Protein 4FRU (pdb70)

Nearest PDB structures (foldseek):
  4fru-assembly1_A  TM=1.005E+00  e=9.176E-40  Equus caballus
  4frv-assembly1_A  TM=1.002E+00  e=3.273E-38  Equus caballus
  1cyn-assembly1_A  TM=9.930E-01  e=1.500E-35  Homo sapiens
  8cu5-assembly3_C  TM=9.996E-01  e=1.649E-31  Brugia malayi
  2rmc-assembly4_G  TM=9.962E-01  e=1.047E-31  Mus musculus

Secondary structure (DSSP, 8-state):
---GGGEEEEEEEEEEEEEEETTEEEEEEEEEE-TTTSHHHHHHHHHHHHTTTS--STT-B--EEETTTEEEE--TTTSSSS---BTTBS-B------S---STTEEEE--SSTT-B-S-EEEESS--GGGTTTS-EEEEEEE-HHHHHHHHTS-B-TTS-BSS-EEEEEEEEEEEEEEEEEE--

Sequence (185 aa):
AMDEKKKGPKVTVKVYFDLRIGDEDIGRVVIGLFGKTVPKKTVDNFVALATGEKGFGYKDSKKFHRVIKDFMIQGGDFTRGDGTGGKSIYGERFPDENFKLKKHYGPGWVSMANAGKDTNGSQFFITTVKKTAWLDGKKHVVFGKVLEGMEVVRKVETTKTDGRDKPLKDVTIADCGKKIEVEKPFAIAKEE

Organism: Equus caballus (NCBI:txid9796)

B-factor: mean 10.09, std 7.06, range [2.65, 40.32]

CATH classification: 2.40.100.10

Solvent-accessible surface area: 9192 Å² total; per-residue (Å²): 134,190,72,150,103,91,127,15,13,99,0,30,19,40,0,39,0,34,3,91,29,32,144,109,102,22,34,110,0,6,0,0,0,0,15,119,25,0,58,132,1,2,79,0,0,14,6,1,3,57,30,115,110,71,56,14,0,128,90,10,46,0,15,96,2,44,127,88,41,5,0,16,0,0,2,40,68,177,17,83,32,111,19,18,73,3,46,101,37,119,147,11,89,25,46,33,78,149,13,110,0,39,3,55,0,0,0,0,0,13,42,97,37,177,65,37,1,10,0,22,0,8,2,0,1,45,128,0,50,141,24,39,42,127,28,1,2,0,0,38,9,55,98,12,45,110,5,0,90,95,0,6,87,25,162,49,60,84,133,49,93,6,110,138,62,0,25,0,15,54,13,8,93,59,126,25,180,169,61,78,37,28,45,93,120

Foldseek 3Di:
DPPPVQWAAWQFWKKKFFKDFFNRGLGIWIKGWRCVVQVVVRVQQQCQQACVVVHHAAFAFQFAAAAQWKTKTFARPPNHPPHAATPVGQWAFQRFLPAAQQFFFWKWFDADWGGRGGGMIIGTGTRDRVCRPPIHTTIGTPPCVVVRVVRNPADDDPRRGHPTTMGRNHMHMDGDPDIDTDGSD

Radius of gyration: 15.2 Å; Cα contacts (8 Å, |Δi|>4): 509; chains: 1; bounding box: 34×34×46 Å

Structure (mmCIF, N/CA/C/O backbone):
data_4FRU
#
_entry.id   4FRU
#
_cell.length_a   64.880
_cell.length_b   44.070
_cell.length_c   60.570
_cell.angle_alpha   90.00
_cell.angle_beta   95.20
_cell.angle_gamma   90.00
#
_symmetry.space_group_name_H-M   'C 1 2 1'
#
loop_
_entity.id
_entity.type
_entity.pdbx_description
1 polymer 'Peptidyl-prolyl cis-trans isomerase'
2 non-polymer 'ZINC ION'
3 non-polymer 1-ETHOXY-2-(2-METHOXYETHOXY)ETHANE
4 non-polymer DI(HYDROXYETHYL)ETHER
5 water water
#
loop_
_atom_site.group_PDB
_atom_site.id
_atom_site.type_symbol
_atom_site.label_atom_id
_atom_site.label_alt_id
_atom_site.label_comp_id
_atom_site.label_asym_id
_atom_site.label_entity_id
_atom_site.label_seq_id
_atom_site.pdbx_PDB_ins_code
_atom_site.Cartn_x
_atom_site.Cartn_y
_atom_site.Cartn_z
_atom_site.occupancy
_atom_site.B_iso_or_equiv
_atom_site.auth_seq_id
_atom_site.auth_comp_id
_atom_site.auth_asym_id
_atom_site.auth_atom_id
_atom_site.pdbx_PDB_model_num
ATOM 1 N N . ALA A 1 1 ? 12.787 7.760 44.937 0.59 11.96 -1 ALA A N 1
ATOM 2 C CA . ALA A 1 1 ? 14.259 7.640 45.125 0.59 11.30 -1 ALA A CA 1
ATOM 3 C C . ALA A 1 1 ? 15.041 8.290 43.980 0.59 10.42 -1 ALA A C 1
ATOM 4 O O . ALA A 1 1 ? 14.558 8.376 42.855 0.59 12.88 -1 ALA A O 1
ATOM 13 N N . MET A 1 2 ? 16.274 8.709 44.255 0.55 10.45 0 MET A N 1
ATOM 14 C CA . MET A 1 2 ? 17.063 9.419 43.242 0.55 9.02 0 MET A CA 1
ATOM 15 C C . MET A 1 2 ? 17.645 8.454 42.194 0.55 9.40 0 MET A C 1
ATOM 16 O O . MET A 1 2 ? 18.007 8.855 41.077 0.55 10.87 0 MET A O 1
ATOM 30 N N . ASP A 1 3 ? 17.728 7.179 42.554 0.42 8.83 1 ASP A N 1
ATOM 31 C CA . ASP A 1 3 ? 18.015 6.134 41.579 0.42 9.39 1 ASP A CA 1
ATOM 32 C C . ASP A 1 3 ? 19.337 6.333 40.834 0.42 11.34 1 ASP A C 1
ATOM 33 O O . ASP A 1 3 ? 19.434 5.994 39.654 0.42 12.83 1 ASP A O 1
ATOM 42 N N . GLU A 1 4 ? 20.349 6.872 41.507 0.52 12.84 2 GLU A N 1
ATOM 43 C CA . GLU A 1 4 ? 21.656 7.054 40.882 0.52 15.58 2 GLU A CA 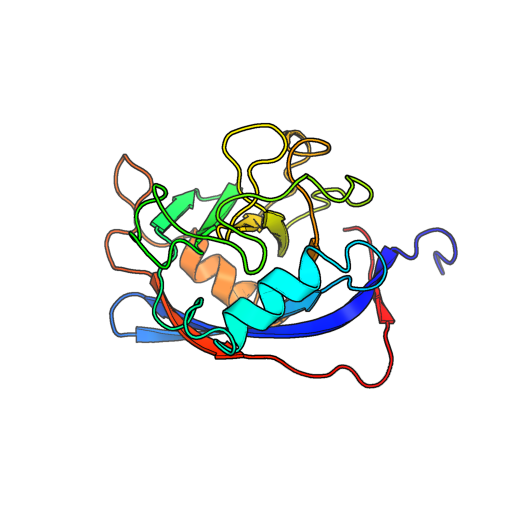1
ATOM 44 C C . GLU A 1 4 ? 22.128 5.744 40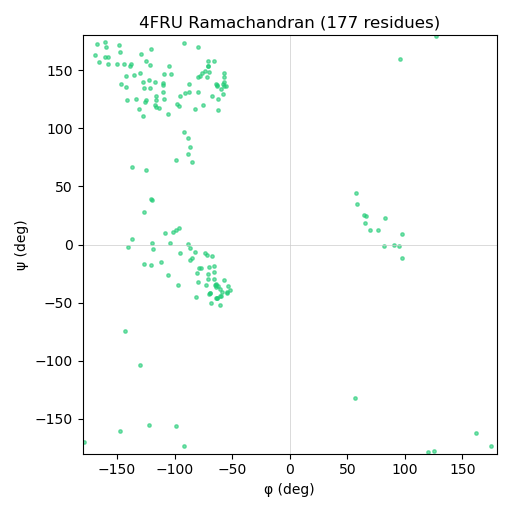.257 0.52 16.10 2 GLU A C 1
ATOM 45 O O . GLU A 1 4 ? 22.708 5.735 39.170 0.52 16.78 2 GLU A O 1
ATOM 57 N N . LYS A 1 5 ? 21.866 4.640 40.950 0.48 16.11 3 LYS A N 1
ATOM 58 C CA . LYS A 1 5 ? 22.351 3.331 40.532 0.48 17.60 3 LYS A CA 1
ATOM 59 C C . LYS A 1 5 ? 21.472 2.694 39.461 0.48 18.78 3 LYS A C 1
ATOM 60 O O . LYS A 1 5 ? 21.815 1.643 38.924 0.48 18.89 3 LYS A O 1
ATOM 64 N N . LYS A 1 6 ? 20.344 3.327 39.152 0.67 19.28 4 LYS A N 1
ATOM 65 C CA . LYS A 1 6 ? 19.403 2.779 38.181 0.67 19.58 4 LYS A CA 1
ATOM 66 C C . LYS A 1 6 ? 19.390 3.560 36.869 0.67 18.69 4 LYS A C 1
ATOM 67 O O . LYS A 1 6 ? 18.518 3.345 36.033 0.67 18.55 4 LYS A O 1
ATOM 77 N N . LYS A 1 7 ? 20.340 4.469 36.683 0.71 19.10 5 LYS A N 1
ATOM 78 C CA . LYS A 1 7 ? 20.435 5.176 35.414 0.71 19.09 5 LYS A CA 1
ATOM 79 C C . LYS A 1 7 ? 20.620 4.151 34.301 0.71 17.30 5 LYS A C 1
ATOM 80 O O . LYS A 1 7 ? 21.364 3.180 34.458 0.71 18.42 5 LYS A O 1
ATOM 99 N N . GLY A 1 8 ? 19.931 4.353 33.182 1.00 13.95 6 GLY A N 1
ATOM 100 C CA . GLY A 1 8 ? 20.097 3.487 32.034 1.00 11.78 6 GLY A CA 1
ATOM 101 C C . GLY A 1 8 ? 21.034 4.083 31.004 1.00 9.66 6 GLY A C 1
ATOM 102 O O . GLY A 1 8 ? 21.882 4.903 31.313 1.00 11.12 6 GLY A O 1
ATOM 106 N N . PRO A 1 9 ? 20.887 3.649 29.755 1.00 7.59 7 PRO A N 1
ATOM 107 C CA . PRO A 1 9 ? 21.800 4.051 28.692 1.00 6.45 7 PRO A CA 1
ATOM 108 C C . PRO A 1 9 ? 21.612 5.503 28.298 1.00 5.11 7 PRO A C 1
ATOM 109 O O . PRO A 1 9 ? 20.537 6.072 28.489 1.00 5.83 7 PRO A O 1
ATOM 120 N N . LYS A 1 10 ? 22.650 6.069 27.701 1.00 5.68 8 LYS A N 1
ATOM 121 C CA . LYS A 1 10 ? 22.622 7.439 27.239 1.00 5.00 8 LYS A CA 1
ATOM 122 C C . LYS A 1 10 ? 22.156 7.557 25.797 1.00 4.54 8 LYS A C 1
ATOM 123 O O . LYS A 1 10 ? 22.682 6.900 24.891 1.00 5.41 8 LYS A O 1
ATOM 142 N N . VAL A 1 11 ? 21.195 8.449 25.594 1.00 4.57 9 VAL A N 1
ATOM 143 C CA . VAL A 1 11 ? 20.783 8.868 24.266 1.00 4.09 9 VAL A CA 1
ATOM 144 C C . VAL A 1 11 ? 21.844 9.810 23.706 1.00 4.18 9 VAL A C 1
ATOM 145 O O . VAL A 1 11 ? 22.124 10.852 24.303 1.00 5.41 9 VAL A O 1
ATOM 158 N N . THR A 1 12 ? 22.436 9.438 22.577 1.00 3.79 10 THR A N 1
ATOM 159 C CA . THR A 1 12 ? 23.516 10.197 21.985 1.00 4.33 10 THR A CA 1
ATOM 160 C C . THR A 1 12 ? 23.132 10.863 20.674 1.00 4.07 10 THR A C 1
ATOM 161 O O . THR A 1 12 ? 23.851 11.733 20.194 1.00 5.45 10 THR A O 1
ATOM 172 N N . VAL A 1 13 ? 22.020 10.437 20.091 1.00 4.12 11 VAL A N 1
ATOM 173 C CA . VAL A 1 13 ? 21.530 10.922 18.799 1.00 4.43 11 VAL A CA 1
ATOM 174 C C . VAL A 1 13 ? 20.080 10.454 18.705 1.00 4.56 11 VAL A C 1
ATOM 175 O O . VAL A 1 13 ? 19.694 9.518 19.396 1.00 4.43 11 VAL A O 1
ATOM 188 N N . LYS A 1 14 ? 19.282 11.128 17.886 1.00 4.57 12 LYS A N 1
ATOM 189 C CA . LYS A 1 14 ? 17.887 10.747 17.666 1.00 4.75 12 LYS A CA 1
ATOM 190 C C . LYS A 1 14 ? 17.606 10.540 16.188 1.00 4.12 12 LYS A C 1
ATOM 191 O O . LYS A 1 14 ? 18.286 11.094 15.324 1.00 5.31 12 LYS A O 1
ATOM 210 N N . VAL A 1 15 ? 16.559 9.767 15.921 1.00 4.23 13 VAL A N 1
ATOM 211 C CA . VAL A 1 15 ? 16.014 9.626 14.578 1.00 4.29 13 VAL A CA 1
ATOM 212 C C . VAL A 1 15 ? 14.521 9.925 14.661 1.00 4.09 13 VAL A C 1
ATOM 213 O O . VAL A 1 15 ? 13.856 9.531 15.623 1.00 4.57 13 VAL A O 1
ATOM 226 N N . TYR A 1 16 ? 13.993 10.631 13.667 1.00 4.23 14 TYR A N 1
ATOM 227 C CA . TYR A 1 16 ? 12.553 10.822 13.558 1.00 4.26 14 TYR A CA 1
ATOM 228 C C . TYR A 1 16 ? 12.009 10.025 12.385 1.00 3.90 14 TYR A C 1
ATOM 229 O O . TYR A 1 16 ? 12.671 9.880 11.352 1.00 3.97 14 TYR A O 1
ATOM 247 N N . PHE A 1 17 ? 10.773 9.554 12.575 1.00 3.61 15 PHE A N 1
ATOM 248 C CA . PHE A 1 17 ? 9.960 8.977 11.517 1.00 3.63 15 PHE A CA 1
ATOM 249 C C . PHE A 1 17 ? 8.631 9.738 11.492 1.00 3.59 15 PHE A C 1
ATOM 250 O O . PHE A 1 17 ? 7.934 9.786 12.507 1.00 5.11 15 PHE A O 1
ATOM 267 N N . ASP A 1 18 ? 8.263 10.294 10.344 1.00 3.55 16 ASP A N 1
ATOM 268 C CA . ASP A 1 18 ? 6.916 10.819 10.134 1.00 3.79 16 ASP A CA 1
ATOM 269 C C . ASP A 1 18 ? 6.115 9.731 9.441 1.00 3.28 16 ASP A C 1
ATOM 270 O O . ASP A 1 18 ? 6.506 9.281 8.368 1.00 4.39 16 ASP A O 1
ATOM 279 N N . LEU A 1 19 ? 5.043 9.272 10.079 1.00 3.74 17 LEU A N 1
ATOM 280 C CA . LEU A 1 19 ? 4.327 8.086 9.625 1.00 3.50 17 LEU A CA 1
ATOM 281 C C . LEU A 1 19 ? 3.009 8.412 8.940 1.00 3.47 17 LEU A C 1
ATOM 282 O O . LEU A 1 19 ? 2.381 9.435 9.205 1.00 3.99 17 LEU A O 1
ATOM 298 N N . ARG A 1 20 ? 2.612 7.501 8.058 1.00 3.80 18 ARG A N 1
ATOM 299 C CA . ARG A 1 20 ? 1.314 7.535 7.395 1.00 3.27 18 ARG A CA 1
ATOM 300 C C . ARG A 1 20 ? 0.658 6.172 7.527 1.00 3.89 18 ARG A C 1
ATOM 301 O O . ARG A 1 20 ? 1.336 5.151 7.504 1.00 4.85 18 ARG A O 1
ATOM 322 N N . ILE A 1 21 ? -0.669 6.162 7.610 1.00 4.08 19 ILE A N 1
ATOM 323 C CA . ILE A 1 21 ? -1.438 4.934 7.403 1.00 4.30 19 ILE A CA 1
ATOM 324 C C . ILE A 1 21 ? -2.284 5.214 6.168 1.00 3.92 19 ILE A C 1
ATOM 325 O O . ILE A 1 21 ? -3.040 6.182 6.132 1.00 4.21 19 ILE A O 1
ATOM 341 N N . GLY A 1 22 ? -2.105 4.412 5.129 1.00 4.60 20 GLY A N 1
ATOM 342 C CA . GLY A 1 22 ? -2.669 4.775 3.845 1.00 4.63 20 GLY A CA 1
ATOM 343 C C . GLY A 1 22 ? -2.146 6.143 3.447 1.00 4.79 20 GLY A C 1
ATOM 344 O O . GLY A 1 22 ? -0.939 6.401 3.551 1.00 5.74 20 GLY A O 1
ATOM 348 N N . ASP A 1 23 ? -3.036 7.037 3.024 1.00 4.12 21 ASP A N 1
ATOM 349 C CA . ASP A 1 23 ? -2.616 8.379 2.654 1.00 4.15 21 ASP A CA 1
ATOM 350 C C . ASP A 1 23 ? -2.785 9.394 3.776 1.00 4.37 21 ASP A C 1
ATOM 351 O O . ASP A 1 23 ? -2.702 10.577 3.533 1.00 5.86 21 ASP A O 1
ATOM 360 N N . GLU A 1 24 ? -3.000 8.934 5.004 1.00 3.43 22 GLU A N 1
ATOM 361 C CA . GLU A 1 24 ? -3.199 9.819 6.135 1.00 3.35 22 GLU A CA 1
ATOM 362 C C . GLU A 1 24 ? -1.898 9.990 6.930 1.00 3.20 22 GLU A C 1
ATOM 363 O O . GLU A 1 24 ? -1.358 9.037 7.491 1.00 3.91 22 GLU A O 1
ATOM 375 N N . ASP A 1 25 ? -1.439 11.231 7.042 1.00 3.41 23 ASP A N 1
ATOM 376 C CA . ASP A 1 25 ? -0.360 11.565 7.973 1.00 3.72 23 ASP A CA 1
ATOM 377 C C . ASP A 1 25 ? -0.840 11.396 9.405 1.00 3.88 23 ASP A C 1
ATOM 378 O O . ASP A 1 25 ? -1.884 11.935 9.763 1.00 4.78 23 ASP A O 1
ATOM 387 N N . ILE A 1 26 ? -0.104 10.635 10.218 1.00 3.67 24 ILE A N 1
ATOM 388 C CA . ILE A 1 26 ? -0.562 10.341 11.573 1.00 3.86 24 ILE A CA 1
ATOM 389 C C . ILE A 1 26 ? 0.364 10.849 12.673 1.00 4.27 24 ILE A C 1
ATOM 390 O O . ILE A 1 26 ? 0.018 10.710 13.847 1.00 5.47 24 ILE A O 1
ATOM 406 N N . GLY A 1 27 ? 1.509 11.434 12.311 1.00 4.94 25 GLY A N 1
ATOM 407 C CA . GLY A 1 27 ? 2.380 12.036 13.305 1.00 4.74 25 GLY A CA 1
ATOM 408 C C . GLY A 1 27 ? 3.794 11.523 13.283 1.00 4.06 25 GLY A C 1
ATOM 409 O O . GLY A 1 27 ? 4.180 10.712 12.455 1.00 4.53 25 GLY A O 1
ATOM 413 N N . ARG A 1 28 ? 4.562 12.042 14.230 1.00 4.76 26 ARG A N 1
ATOM 414 C CA . ARG A 1 28 ? 6.000 11.812 14.319 1.00 4.84 26 ARG A CA 1
ATOM 415 C C . ARG A 1 28 ? 6.372 10.946 15.504 1.00 4.69 26 ARG A C 1
ATOM 416 O O . ARG A 1 28 ? 5.877 11.129 16.610 1.00 5.65 26 ARG A O 1
ATOM 437 N N . VAL A 1 29 ? 7.276 10.010 15.254 1.00 4.33 27 VAL A N 1
ATOM 438 C CA . VAL A 1 29 ? 7.922 9.231 16.286 1.00 4.14 27 VAL A CA 1
ATOM 439 C C . VAL A 1 29 ? 9.381 9.665 16.358 1.00 3.75 27 VAL A C 1
ATOM 440 O O . VAL A 1 29 ? 10.046 9.738 15.333 1.00 4.97 27 VAL A O 1
ATOM 453 N N . VAL A 1 30 ? 9.873 9.944 17.564 1.00 3.96 28 VAL A N 1
ATOM 454 C CA . VAL A 1 30 ? 11.280 10.281 17.774 1.00 4.32 28 VAL A CA 1
ATOM 455 C C . VAL A 1 30 ? 11.899 9.207 18.650 1.00 3.81 28 VAL A C 1
ATOM 456 O O . VAL A 1 30 ? 11.403 8.920 19.742 1.00 4.23 28 VAL A O 1
ATOM 469 N N . ILE A 1 31 ? 12.973 8.610 18.130 1.00 3.81 29 ILE A N 1
ATOM 470 C CA . ILE A 1 31 ? 13.673 7.517 18.776 1.00 3.93 29 ILE A CA 1
ATOM 471 C C . ILE A 1 31 ? 15.028 8.024 19.273 1.00 3.60 29 ILE A C 1
ATOM 472 O O . ILE A 1 31 ? 15.812 8.578 18.498 1.00 4.27 29 ILE A O 1
ATOM 488 N N . GLY A 1 32 ? 15.282 7.836 20.564 1.00 3.74 30 GLY A N 1
ATOM 489 C CA . GLY A 1 32 ? 16.601 8.090 21.124 1.00 4.26 30 GLY A CA 1
ATOM 490 C C . GLY A 1 32 ? 17.458 6.849 21.000 1.00 3.81 30 GLY A C 1
ATOM 491 O O . GLY A 1 32 ? 16.999 5.737 21.236 1.00 4.19 30 GLY A O 1
ATOM 495 N N . LEU A 1 33 ? 18.719 7.035 20.637 1.00 3.49 31 LEU A N 1
ATOM 496 C CA . LEU A 1 33 ? 19.587 5.933 20.238 1.00 3.20 31 LEU A CA 1
ATOM 497 C C . LEU A 1 33 ? 20.818 5.891 21.132 1.00 3.66 31 LEU A C 1
ATOM 498 O O . LEU A 1 33 ? 21.383 6.922 21.507 1.00 4.19 31 LEU A O 1
ATOM 514 N N . PHE A 1 34 ? 21.242 4.677 21.466 1.00 3.72 32 PHE A N 1
ATOM 515 C CA . PHE A 1 34 ? 22.273 4.463 22.486 1.00 3.95 32 PHE A CA 1
ATOM 516 C C . PHE A 1 34 ? 23.650 4.238 21.873 1.00 4.29 32 PHE A C 1
ATOM 517 O O . PHE A 1 34 ? 24.182 3.132 21.859 1.00 4.38 32 PHE A O 1
ATOM 534 N N . GLY A 1 35 ? 24.228 5.318 21.357 1.00 4.45 33 GLY A N 1
ATOM 535 C CA . GLY A 1 35 ? 25.456 5.237 20.591 1.00 4.66 33 GLY A CA 1
ATOM 536 C C . GLY A 1 35 ? 26.702 4.897 21.393 1.00 5.36 33 GLY A C 1
ATOM 537 O O . GLY A 1 35 ? 27.693 4.494 20.799 1.00 6.90 33 GLY A O 1
ATOM 541 N N . LYS A 1 36 ? 26.676 5.077 22.712 1.00 5.22 34 LYS A N 1
ATOM 542 C CA . LYS A 1 36 ? 27.794 4.612 23.529 1.00 6.28 34 LYS A CA 1
ATOM 543 C C . LYS A 1 36 ? 27.698 3.102 23.782 1.00 6.67 34 LYS A C 1
ATOM 544 O O . LYS A 1 36 ? 28.702 2.411 23.884 1.00 9.37 34 LYS A O 1
ATOM 554 N N . THR A 1 37 ? 26.492 2.582 23.873 1.00 5.07 35 THR A N 1
ATOM 555 C CA . THR A 1 37 ? 26.287 1.184 24.201 1.00 5.08 35 THR A CA 1
ATOM 556 C C . THR A 1 37 ? 26.445 0.274 22.981 1.00 5.02 35 THR A C 1
ATOM 557 O O . THR A 1 37 ? 27.063 -0.790 23.062 1.00 5.22 35 THR A O 1
ATOM 568 N N . VAL A 1 38 ? 25.848 0.688 21.863 1.00 4.14 36 VAL A N 1
ATOM 569 C CA . VAL A 1 38 ? 25.826 -0.107 20.632 1.00 4.08 36 VAL A CA 1
ATOM 570 C C . VAL A 1 38 ? 26.106 0.804 19.435 1.00 4.06 36 VAL A C 1
ATOM 571 O O . VAL A 1 38 ? 25.252 1.037 18.584 1.00 4.39 36 VAL A O 1
ATOM 584 N N . PRO A 1 39 ? 27.330 1.341 19.374 1.00 4.62 37 PRO A N 1
ATOM 585 C CA . PRO A 1 39 ? 27.655 2.291 18.306 1.00 5.31 37 PRO A CA 1
ATOM 586 C C . PRO A 1 39 ? 27.490 1.746 16.894 1.00 4.41 37 PRO A C 1
ATOM 587 O O . PRO A 1 39 ? 27.010 2.467 16.021 1.00 5.18 37 PRO A O 1
ATOM 598 N N . LYS A 1 40 ? 27.885 0.511 16.635 1.00 4.45 38 LYS A N 1
ATOM 599 C CA A LYS A 1 40 ? 27.799 -0.018 15.273 0.58 5.11 38 LYS A CA 1
ATOM 600 C CA B LYS A 1 40 ? 27.797 -0.010 15.283 0.42 4.59 38 LYS A CA 1
ATOM 601 C C . LYS A 1 40 ? 26.334 -0.147 14.840 1.00 4.15 38 LYS A C 1
ATOM 602 O O . LYS A 1 40 ? 25.973 0.146 13.702 1.00 4.22 38 LYS A O 1
ATOM 639 N N . THR A 1 41 ? 25.490 -0.617 15.745 1.00 3.90 39 THR A N 1
ATOM 640 C CA . THR A 1 41 ? 24.077 -0.814 15.449 1.00 4.21 39 THR A CA 1
ATOM 641 C C . THR A 1 41 ? 23.374 0.534 15.279 1.00 3.34 39 THR A C 1
ATOM 642 O O . THR A 1 41 ? 22.562 0.725 14.371 1.00 3.71 39 THR A O 1
ATOM 653 N N . VAL A 1 42 ? 23.712 1.479 16.143 1.00 3.70 40 VAL A N 1
ATOM 654 C CA . VAL A 1 42 ? 23.157 2.823 16.024 1.00 3.66 40 VAL A CA 1
ATOM 655 C C . VAL A 1 42 ? 23.595 3.485 14.717 1.00 3.74 40 VAL A C 1
ATOM 656 O O . VAL A 1 42 ? 22.788 4.067 14.005 1.00 4.49 40 VAL A O 1
ATOM 669 N N . ASP A 1 43 ? 24.875 3.382 14.397 1.00 4.17 41 ASP A N 1
ATOM 670 C CA . ASP A 1 43 ? 25.368 4.037 13.186 1.00 4.97 41 ASP A CA 1
ATOM 671 C C . ASP A 1 43 ? 24.667 3.504 11.937 1.00 4.01 41 ASP A C 1
ATOM 672 O O . ASP A 1 43 ? 24.410 4.252 10.998 1.00 4.19 41 ASP A O 1
ATOM 681 N N . ASN A 1 44 ? 24.398 2.205 11.900 1.00 4.07 42 ASN A N 1
ATOM 682 C CA . ASN A 1 44 ? 23.651 1.633 10.797 1.00 3.39 42 ASN A CA 1
ATOM 683 C C . ASN A 1 44 ? 22.257 2.251 10.704 1.00 3.48 42 ASN A C 1
ATOM 684 O O . ASN A 1 44 ? 21.841 2.711 9.647 1.00 3.87 42 ASN A O 1
ATOM 695 N N . PHE A 1 45 ? 21.524 2.252 11.816 1.00 3.98 43 PHE A N 1
ATOM 696 C CA . PHE A 1 45 ? 20.159 2.767 11.831 1.00 3.81 43 PHE A CA 1
ATOM 697 C C . PHE A 1 45 ? 20.110 4.235 11.408 1.00 3.43 43 PHE A C 1
ATOM 698 O O . PHE A 1 45 ? 19.256 4.634 10.621 1.00 3.60 43 PHE A O 1
ATOM 715 N N . VAL A 1 46 ? 21.032 5.041 11.928 1.00 3.46 44 VAL A N 1
ATOM 716 C CA . VAL A 1 46 ? 21.080 6.455 11.596 1.00 3.70 44 VAL A CA 1
ATOM 717 C C . VAL A 1 46 ? 21.364 6.653 10.107 1.00 3.87 44 VAL A C 1
ATOM 718 O O . VAL A 1 46 ? 20.690 7.465 9.456 1.00 4.12 44 VAL A O 1
ATOM 731 N N . ALA A 1 47 ? 22.341 5.936 9.559 1.00 4.27 45 ALA A N 1
ATOM 732 C CA . ALA A 1 47 ? 22.654 6.077 8.139 1.00 4.31 45 ALA A CA 1
ATOM 733 C C . ALA A 1 47 ? 21.476 5.658 7.266 1.00 3.98 45 ALA A C 1
ATOM 734 O O . ALA A 1 47 ? 21.262 6.243 6.210 1.00 4.29 45 ALA A O 1
ATOM 741 N N . LEU A 1 48 ? 20.729 4.647 7.691 1.00 3.49 46 LEU A N 1
ATOM 742 C CA . LEU A 1 48 ? 19.566 4.221 6.928 1.00 3.65 46 LEU A CA 1
ATOM 743 C C . LEU A 1 48 ? 18.444 5.257 7.027 1.00 3.64 46 LEU A C 1
ATOM 744 O O . LEU A 1 48 ? 17.682 5.449 6.091 1.00 4.42 46 LEU A O 1
ATOM 760 N N . ALA A 1 49 ? 18.378 5.975 8.143 1.00 3.93 47 ALA A N 1
ATOM 761 C CA . ALA A 1 49 ? 17.422 7.064 8.286 1.00 4.21 47 ALA A CA 1
ATOM 762 C C . ALA A 1 49 ? 17.779 8.295 7.461 1.00 4.57 47 ALA A C 1
ATOM 763 O O . ALA A 1 49 ? 16.883 8.957 6.944 1.00 6.55 47 ALA A O 1
ATOM 770 N N . THR A 1 50 ? 19.067 8.602 7.304 1.00 4.92 48 THR A N 1
ATOM 771 C CA . THR A 1 50 ? 19.452 9.724 6.460 1.00 5.46 48 THR A CA 1
ATOM 772 C C . THR A 1 50 ? 19.442 9.367 4.978 1.00 6.02 48 THR A C 1
ATOM 773 O O . THR A 1 50 ? 19.318 10.260 4.141 1.00 7.76 48 THR A O 1
ATOM 784 N N . GLY A 1 51 ? 19.605 8.084 4.654 1.00 5.67 49 GLY A N 1
ATOM 785 C CA . GLY A 1 51 ? 19.732 7.632 3.273 1.00 5.63 49 GLY A CA 1
ATOM 786 C C . GLY A 1 51 ? 21.088 7.871 2.624 1.00 6.24 49 GLY A C 1
ATOM 787 O O . GLY A 1 51 ? 21.247 7.702 1.423 1.00 7.69 49 GLY A O 1
ATOM 791 N N . GLU A 1 52 ? 22.086 8.228 3.429 1.00 6.63 50 GLU A N 1
ATOM 792 C CA . GLU A 1 52 ? 23.367 8.701 2.910 1.00 7.64 50 GLU A CA 1
ATOM 793 C C . GLU A 1 52 ? 24.194 7.671 2.133 1.00 8.40 50 GLU A C 1
ATOM 794 O O . GLU A 1 52 ? 25.096 8.057 1.393 1.00 10.33 50 GLU A O 1
ATOM 806 N N . LYS A 1 53 ? 23.911 6.379 2.286 1.00 7.91 51 LYS A N 1
ATOM 807 C CA . LYS A 1 53 ? 24.620 5.377 1.494 1.00 9.26 51 LYS A CA 1
ATOM 808 C C . LYS A 1 53 ? 23.924 5.107 0.163 1.00 11.30 51 LYS A C 1
ATOM 809 O O . LYS A 1 53 ? 24.394 4.280 -0.607 1.00 12.98 51 LYS A O 1
ATOM 828 N N . GLY A 1 54 ? 22.813 5.793 -0.104 1.00 9.94 52 GLY A N 1
ATOM 829 C CA . GLY A 1 54 ? 22.078 5.609 -1.346 1.00 10.79 52 GLY A CA 1
ATOM 830 C C . GLY A 1 54 ? 20.889 4.673 -1.225 1.00 11.00 52 GLY A C 1
ATOM 831 O O . GLY A 1 54 ? 20.295 4.294 -2.227 1.00 12.78 52 GLY A O 1
ATOM 835 N N . PHE A 1 55 ? 20.557 4.298 0.003 1.00 8.74 53 PHE A N 1
ATOM 836 C CA . PHE A 1 55 ? 19.411 3.444 0.304 1.00 7.94 53 PHE A CA 1
ATOM 837 C C . PHE A 1 55 ? 19.037 3.693 1.751 1.00 6.27 53 PHE A C 1
ATOM 838 O O . PHE A 1 55 ? 19.828 4.245 2.516 1.00 6.32 53 PHE A O 1
ATOM 855 N N . GLY A 1 56 ? 17.824 3.322 2.122 1.00 6.63 54 GLY A N 1
ATOM 856 C CA . GLY A 1 56 ? 17.402 3.500 3.491 1.00 6.23 54 GLY A CA 1
ATOM 857 C C . GLY A 1 56 ? 15.906 3.457 3.689 1.00 4.94 54 GLY A C 1
ATOM 858 O O . GLY A 1 56 ? 15.155 2.976 2.841 1.00 5.57 54 GLY A O 1
ATOM 862 N N . TYR A 1 57 ? 15.479 3.974 4.832 1.00 4.26 55 TYR A N 1
ATOM 863 C CA . TYR A 1 57 ? 14.133 3.769 5.343 1.00 4.40 55 TYR A CA 1
ATOM 864 C C . TYR A 1 57 ? 13.054 4.633 4.711 1.00 4.03 55 TYR A C 1
ATOM 865 O O . TYR A 1 57 ? 11.876 4.306 4.845 1.00 4.43 55 TYR A O 1
ATOM 883 N N . LYS A 1 58 ? 13.394 5.743 4.074 1.00 3.80 56 LYS A N 1
ATOM 884 C CA . LYS A 1 58 ? 12.346 6.638 3.617 1.00 4.08 56 LYS A CA 1
ATOM 885 C C . LYS A 1 58 ? 11.399 5.899 2.669 1.00 4.28 56 LYS A C 1
ATOM 886 O O . LYS A 1 58 ? 11.824 5.262 1.711 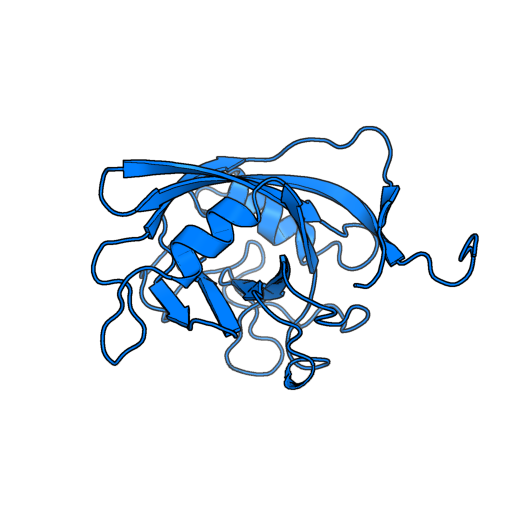1.00 5.10 56 LYS A O 1
ATOM 905 N N . ASP A 1 59 ? 10.105 6.021 2.971 1.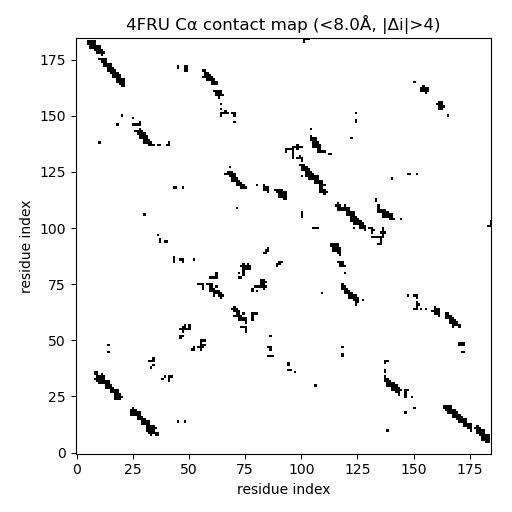00 4.00 57 ASP A N 1
ATOM 906 C CA . ASP A 1 59 ? 9.004 5.445 2.211 1.00 4.96 57 ASP A CA 1
ATOM 907 C C . ASP A 1 59 ? 8.907 3.930 2.284 1.00 5.06 57 ASP A C 1
ATOM 908 O O . ASP A 1 59 ? 8.112 3.338 1.571 1.00 6.74 57 ASP A O 1
ATOM 917 N N . SER A 1 60 ? 9.639 3.315 3.200 1.00 4.08 58 SER A N 1
ATOM 918 C CA . SER A 1 60 ? 9.447 1.911 3.519 1.00 4.41 58 SER A CA 1
ATOM 919 C C . SER A 1 60 ? 8.256 1.730 4.451 1.00 4.34 58 SER A C 1
ATOM 920 O O . SER A 1 60 ? 7.723 2.701 4.985 1.00 5.09 58 SER A O 1
ATOM 928 N N . LYS A 1 61 ? 7.857 0.480 4.652 1.00 4.18 59 LYS A N 1
ATOM 929 C CA A LYS A 1 61 ? 6.660 0.246 5.439 0.51 4.67 59 LYS A CA 1
ATOM 930 C CA B LYS A 1 61 ? 6.639 0.112 5.376 0.49 5.03 59 LYS A CA 1
ATOM 931 C C . LYS A 1 61 ? 6.902 -0.595 6.683 1.00 4.89 59 LYS A C 1
ATOM 932 O O . LYS A 1 61 ? 7.937 -1.236 6.838 1.00 6.01 59 LYS A O 1
ATOM 969 N N . PHE A 1 62 ? 5.929 -0.544 7.589 1.00 5.04 60 PHE A N 1
ATOM 970 C CA . PHE A 1 62 ? 5.865 -1.457 8.720 1.00 5.46 60 PHE A CA 1
ATOM 971 C C . PHE A 1 62 ? 5.024 -2.638 8.264 1.00 5.59 60 PHE A C 1
ATOM 972 O O . PHE A 1 62 ? 3.795 -2.585 8.260 1.00 6.71 60 PHE A O 1
ATOM 989 N N . HIS A 1 63 ? 5.696 -3.696 7.829 1.00 5.54 61 HIS A N 1
ATOM 990 C CA . HIS A 1 63 ? 5.029 -4.790 7.131 1.00 6.25 61 HIS A CA 1
ATOM 991 C C . HIS A 1 63 ? 4.412 -5.826 8.055 1.00 6.03 61 HIS A C 1
ATOM 992 O O . HIS A 1 63 ? 3.637 -6.664 7.604 1.00 6.52 61 HIS A O 1
ATOM 1007 N N . ARG A 1 64 ? 4.745 -5.769 9.336 1.00 5.02 62 ARG A N 1
ATOM 1008 C CA . ARG A 1 64 ? 4.230 -6.727 10.304 1.00 5.18 62 ARG A CA 1
ATOM 1009 C C . ARG A 1 64 ? 3.929 -5.991 11.594 1.00 5.02 62 ARG A C 1
ATOM 1010 O O . ARG A 1 64 ? 4.796 -5.317 12.152 1.00 5.67 62 ARG A O 1
ATOM 1031 N N . VAL A 1 65 ? 2.683 -6.113 12.038 1.00 4.82 63 VAL A N 1
ATOM 1032 C CA . VAL A 1 65 ? 2.188 -5.421 13.209 1.00 5.00 63 VAL A CA 1
ATOM 1033 C C . VAL A 1 65 ? 1.435 -6.442 14.033 1.00 5.24 63 VAL A C 1
ATOM 1034 O O . VAL A 1 65 ? 0.534 -7.100 13.518 1.00 5.85 63 VAL A O 1
ATOM 1047 N N . ILE A 1 66 ? 1.809 -6.587 15.298 1.00 5.41 64 ILE A N 1
ATOM 1048 C CA . ILE A 1 66 ? 1.125 -7.476 16.220 1.00 5.76 64 ILE A CA 1
ATOM 1049 C C . ILE A 1 66 ? 0.740 -6.710 17.473 1.00 5.72 64 ILE A C 1
ATOM 1050 O O . ILE A 1 66 ? 1.592 -6.296 18.264 1.00 5.75 64 ILE A O 1
ATOM 1066 N N . LYS A 1 67 ? -0.562 -6.495 17.635 1.00 6.60 65 LYS A N 1
ATOM 1067 C CA . LYS A 1 67 ? -1.078 -5.771 18.772 1.00 6.80 65 LYS A CA 1
ATOM 1068 C C . LYS A 1 67 ? -0.639 -6.449 20.067 1.00 7.58 65 LYS A C 1
ATOM 1069 O O . LYS A 1 67 ? -0.609 -7.673 20.161 1.00 7.80 65 LYS A O 1
ATOM 1088 N N . ASP A 1 68 ? -0.277 -5.632 21.049 1.00 6.38 66 ASP A N 1
ATOM 1089 C CA . ASP A 1 68 ? 0.213 -6.096 22.344 1.00 7.27 66 ASP A CA 1
ATOM 1090 C C . ASP A 1 68 ? 1.557 -6.811 22.222 1.00 6.71 66 ASP A C 1
ATOM 1091 O O . ASP A 1 68 ? 1.913 -7.624 23.072 1.00 7.77 66 ASP A O 1
ATOM 1100 N N . PHE A 1 69 ? 2.315 -6.493 21.177 1.00 5.97 67 PHE A N 1
ATOM 1101 C CA . PHE A 1 69 ? 3.653 -7.054 21.012 1.00 5.34 67 PHE A CA 1
ATOM 1102 C C . PHE A 1 69 ? 4.597 -6.007 20.426 1.00 4.42 67 PHE A C 1
ATOM 1103 O O . PHE A 1 6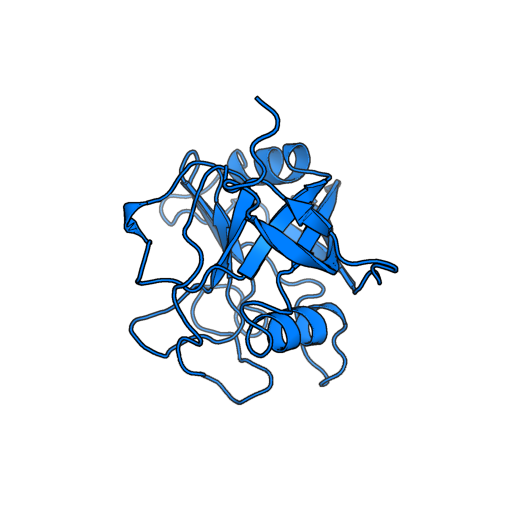9 ? 5.440 -5.460 21.143 1.00 4.87 67 PHE A O 1
ATOM 1120 N N . MET A 1 70 ? 4.466 -5.727 19.135 1.00 4.41 68 MET A N 1
ATOM 1121 C CA . MET A 1 70 ? 5.445 -4.891 18.462 1.00 4.02 68 MET A CA 1
ATOM 1122 C C . MET A 1 70 ? 4.982 -4.488 17.079 1.00 3.76 68 MET A C 1
ATOM 1123 O O . MET A 1 70 ? 4.046 -5.089 16.524 1.00 4.70 68 MET A O 1
ATOM 1137 N N . ILE A 1 71 ? 5.634 -3.469 16.535 1.00 3.72 69 ILE A N 1
ATOM 1138 C CA . ILE A 1 71 ? 5.522 -3.148 15.114 1.00 3.53 69 ILE A CA 1
ATOM 1139 C C . ILE A 1 71 ? 6.902 -3.301 14.463 1.00 3.46 69 ILE A C 1
ATOM 1140 O O . ILE A 1 71 ? 7.908 -2.931 15.059 1.00 3.82 69 ILE A O 1
ATOM 1156 N N . GLN A 1 72 ? 6.945 -3.855 13.253 1.00 3.54 70 GLN A N 1
ATOM 1157 C CA . GLN A 1 72 ? 8.190 -4.214 12.596 1.00 3.46 70 GLN A CA 1
ATOM 1158 C C . GLN A 1 72 ? 8.265 -3.587 11.211 1.00 3.45 70 GLN A C 1
ATOM 1159 O O . GLN A 1 72 ? 7.314 -3.656 10.443 1.00 4.15 70 GLN A O 1
ATOM 1173 N N . GLY A 1 73 ? 9.418 -3.011 10.893 1.00 3.68 71 GLY A N 1
ATOM 1174 C CA . GLY A 1 73 ? 9.662 -2.404 9.605 1.00 4.98 71 GLY A CA 1
ATOM 1175 C C . GLY A 1 73 ? 11.118 -2.549 9.205 1.00 4.42 71 GLY A C 1
ATOM 1176 O O . GLY A 1 73 ? 11.866 -3.412 9.700 1.00 5.02 71 GLY A O 1
ATOM 1180 N N . GLY A 1 74 ? 11.519 -1.697 8.271 1.00 4.44 72 GLY A N 1
ATOM 1181 C CA . GLY A 1 74 ? 12.894 -1.626 7.828 1.00 4.65 72 GLY A CA 1
ATOM 1182 C C . GLY A 1 74 ? 13.259 -2.424 6.601 1.00 4.62 72 GLY A C 1
ATOM 1183 O O . GLY A 1 74 ? 14.415 -2.378 6.188 1.00 5.29 72 GLY A O 1
ATOM 1187 N N . ASP A 1 75 ? 12.320 -3.162 6.016 1.00 5.19 73 ASP A N 1
ATOM 1188 C CA . ASP A 1 75 ? 12.630 -3.913 4.806 1.00 6.71 73 ASP A CA 1
ATOM 1189 C C . ASP A 1 75 ? 12.429 -3.004 3.600 1.00 6.51 73 ASP A C 1
ATOM 1190 O O . ASP A 1 75 ? 11.381 -2.994 2.961 1.00 7.47 73 ASP A O 1
ATOM 1199 N N . PHE A 1 76 ? 13.447 -2.212 3.296 1.00 6.26 74 PHE A N 1
ATOM 1200 C CA . PHE A 1 76 ? 13.335 -1.228 2.233 1.00 7.84 74 PHE A CA 1
ATOM 1201 C C . PHE A 1 76 ? 13.668 -1.794 0.859 1.00 9.22 74 PHE A C 1
ATOM 1202 O O . PHE A 1 76 ? 13.564 -1.081 -0.132 1.00 11.39 74 PHE A O 1
ATOM 1219 N N . THR A 1 77 ? 14.067 -3.062 0.777 1.00 9.83 75 THR A N 1
ATOM 1220 C CA . THR A 1 77 ? 14.281 -3.656 -0.541 1.00 13.17 75 THR A CA 1
ATOM 1221 C C . THR A 1 77 ? 13.078 -4.472 -1.026 1.00 15.11 75 THR A C 1
ATOM 1222 O O . THR A 1 77 ? 12.791 -4.475 -2.216 1.00 18.36 75 THR A O 1
ATOM 1233 N N . ARG A 1 78 ? 12.368 -5.146 -0.123 1.00 14.16 76 ARG A N 1
ATOM 1234 C CA . ARG A 1 78 ? 11.246 -6.005 -0.525 1.00 16.15 76 ARG A CA 1
ATOM 1235 C C . ARG A 1 78 ? 9.909 -5.723 0.188 1.00 15.06 76 ARG A C 1
ATOM 1236 O O . ARG A 1 78 ? 8.859 -6.161 -0.276 1.00 17.07 76 ARG A O 1
ATOM 1257 N N . GLY A 1 79 ? 9.945 -5.008 1.306 1.00 14.02 77 GLY A N 1
ATOM 1258 C CA . GLY A 1 79 ? 8.735 -4.617 2.009 1.00 14.07 77 GLY A CA 1
ATOM 1259 C C . GLY A 1 79 ? 7.936 -5.768 2.590 1.00 13.98 77 GLY A C 1
ATOM 1260 O O . GLY A 1 79 ? 6.749 -5.598 2.893 1.00 14.82 77 GLY A O 1
ATOM 1264 N N . ASP A 1 80 ? 8.552 -6.939 2.755 1.00 14.14 78 ASP A N 1
ATOM 1265 C CA . ASP A 1 80 ? 7.779 -8.099 3.194 1.00 15.08 78 ASP A CA 1
ATOM 1266 C C . ASP A 1 80 ? 8.458 -8.948 4.250 1.00 14.49 78 ASP A C 1
ATOM 1267 O O . ASP A 1 80 ? 7.944 -9.999 4.638 1.00 15.86 78 ASP A O 1
ATOM 1276 N N . GLY A 1 81 ? 9.608 -8.491 4.724 1.00 12.46 79 GLY A N 1
ATOM 1277 C CA . GLY A 1 81 ? 10.357 -9.260 5.691 1.00 12.51 79 GLY A CA 1
ATOM 1278 C C . GLY A 1 81 ? 11.464 -10.071 5.055 1.00 11.34 79 GLY A C 1
ATOM 1279 O O . GLY A 1 81 ? 12.309 -10.581 5.779 1.00 14.96 79 GLY A O 1
ATOM 1283 N N . THR A 1 82 ? 11.481 -10.193 3.722 1.00 12.50 80 THR A N 1
ATOM 1284 C CA . THR A 1 82 ? 12.512 -10.988 3.061 1.00 13.34 80 THR A CA 1
ATOM 1285 C C . THR A 1 82 ? 13.778 -10.201 2.777 1.00 13.12 80 THR A C 1
ATOM 1286 O O . THR A 1 82 ? 14.804 -10.791 2.465 1.00 14.51 80 THR A O 1
ATOM 1297 N N . GLY A 1 83 ? 13.718 -8.879 2.890 1.00 11.42 81 GLY A N 1
ATOM 1298 C CA . GLY A 1 83 ? 14.825 -8.063 2.446 1.00 9.98 81 GLY A CA 1
ATOM 1299 C C . GLY A 1 83 ? 15.448 -7.152 3.477 1.00 9.79 81 GLY A C 1
ATOM 1300 O O . GLY A 1 83 ? 15.415 -7.382 4.689 1.00 11.94 81 GLY A O 1
ATOM 1304 N N . GLY A 1 84 ? 16.054 -6.097 2.959 1.00 8.74 82 GLY A N 1
ATOM 1305 C CA . GLY A 1 84 ? 16.824 -5.182 3.773 1.00 8.35 82 GLY A CA 1
ATOM 1306 C C . GLY A 1 84 ? 18.303 -5.524 3.742 1.00 8.11 82 GLY A C 1
ATOM 1307 O O . GLY A 1 84 ? 18.699 -6.633 3.397 1.00 9.77 82 GLY A O 1
ATOM 1311 N N . 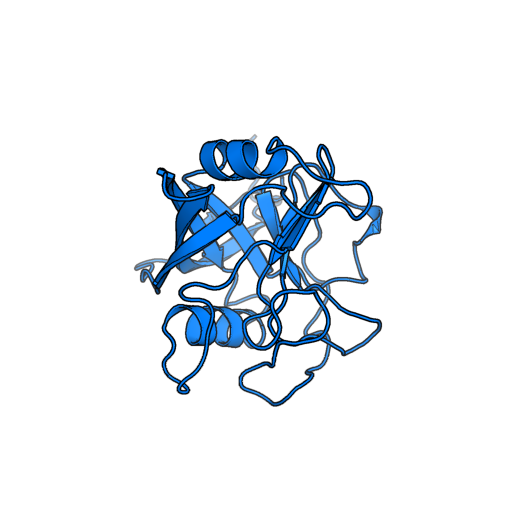LYS A 1 85 ? 19.122 -4.546 4.092 1.00 6.75 83 LYS A N 1
ATOM 1312 C CA . LYS A 1 85 ? 20.561 -4.731 4.223 1.00 5.79 83 LYS A CA 1
ATOM 1313 C C . LYS A 1 85 ? 21.090 -3.640 5.134 1.00 4.68 83 LYS A C 1
ATOM 1314 O O . LYS A 1 85 ? 20.489 -2.575 5.268 1.00 5.21 83 LYS A O 1
ATOM 1333 N N . SER A 1 86 ? 22.219 -3.918 5.774 1.00 4.73 84 SER A N 1
ATOM 1334 C CA . SER A 1 86 ? 22.912 -2.926 6.585 1.00 4.57 84 SER A CA 1
ATOM 1335 C C . SER A 1 86 ? 23.951 -2.170 5.763 1.00 4.53 84 SER A C 1
ATOM 1336 O O . SER A 1 86 ? 24.271 -2.534 4.630 1.00 6.57 84 SER A O 1
ATOM 1344 N N . ILE A 1 87 ? 24.534 -1.150 6.378 1.00 4.51 85 ILE A N 1
ATOM 1345 C CA . ILE A 1 87 ? 25.620 -0.421 5.751 1.00 6.04 85 ILE A CA 1
ATOM 1346 C C . ILE A 1 87 ? 26.915 -1.232 5.754 1.00 6.75 85 ILE A C 1
ATOM 1347 O O . ILE A 1 87 ? 27.877 -0.835 5.115 1.00 9.84 85 ILE A O 1
ATOM 1363 N N . TYR A 1 88 ? 26.932 -2.377 6.430 1.00 6.13 86 TYR A N 1
ATOM 1364 C CA . TYR A 1 88 ? 28.113 -3.231 6.518 1.00 6.28 86 TYR A CA 1
ATOM 1365 C C . TYR A 1 88 ? 28.012 -4.451 5.620 1.00 7.61 86 TYR A C 1
ATOM 1366 O O . TYR A 1 88 ? 28.916 -5.287 5.617 1.00 9.95 86 TYR A O 1
ATOM 1384 N N . GLY A 1 89 ? 26.923 -4.572 4.870 1.00 5.89 87 GLY A N 1
ATOM 1385 C CA . GLY A 1 89 ? 26.618 -5.775 4.121 1.00 6.85 87 GLY A CA 1
ATOM 1386 C C . GLY A 1 89 ? 25.218 -6.256 4.456 1.00 5.88 87 GLY A C 1
ATOM 1387 O O . GLY A 1 89 ? 24.502 -5.664 5.248 1.00 6.03 87 GLY A O 1
ATOM 1391 N N . GLU A 1 90 ? 24.800 -7.344 3.844 1.00 5.39 88 GLU A N 1
ATOM 1392 C CA . GLU A 1 90 ? 23.494 -7.879 4.145 1.00 5.82 88 GLU A CA 1
ATOM 1393 C C . GLU A 1 90 ? 23.274 -8.142 5.616 1.00 5.46 88 GLU A C 1
ATOM 1394 O O . GLU A 1 90 ? 22.174 -7.922 6.117 1.00 7.14 88 GLU A O 1
ATOM 1406 N N . ARG A 1 91 ? 24.295 -8.670 6.287 1.00 4.76 89 ARG A N 1
ATOM 1407 C CA . ARG A 1 91 ? 24.172 -9.111 7.662 1.00 5.12 89 ARG A CA 1
ATOM 1408 C C . ARG A 1 91 ? 25.361 -8.624 8.453 1.00 4.50 89 ARG A C 1
ATOM 1409 O O . ARG A 1 91 ? 26.484 -8.583 7.934 1.00 5.66 89 ARG A O 1
ATOM 1430 N N . PHE A 1 92 ? 25.127 -8.313 9.719 1.00 4.84 90 PHE A N 1
ATOM 1431 C CA . PHE A 1 92 ? 26.210 -8.055 10.643 1.00 4.78 90 PHE A CA 1
ATOM 1432 C C . PHE A 1 92 ? 25.959 -8.692 11.994 1.00 4.11 90 PHE A C 1
ATOM 1433 O O . PHE A 1 92 ? 24.820 -8.944 12.386 1.00 4.48 90 PHE A O 1
ATOM 1450 N N . PRO A 1 93 ? 27.044 -8.962 12.728 1.00 4.35 91 PRO A N 1
ATOM 1451 C CA . PRO A 1 93 ? 26.885 -9.668 14.001 1.00 5.43 91 PRO A CA 1
ATOM 1452 C C . PRO A 1 93 ? 26.125 -8.895 15.067 1.00 4.56 91 PRO A C 1
ATOM 1453 O O . PRO A 1 93 ? 26.033 -7.662 15.039 1.00 5.05 91 PRO A O 1
ATOM 1464 N N . ASP A 1 94 ? 25.584 -9.650 16.005 1.00 4.61 92 ASP A N 1
ATOM 1465 C CA . ASP A 1 94 ? 24.993 -9.077 17.207 1.00 4.48 92 ASP A CA 1
ATOM 1466 C C . ASP A 1 94 ? 26.059 -8.338 18.000 1.00 4.52 92 ASP A C 1
ATOM 1467 O O . ASP A 1 94 ? 27.023 -8.935 18.464 1.00 6.37 92 ASP A O 1
ATOM 1476 N N . GLU A 1 95 ? 25.905 -7.029 18.140 1.00 4.91 93 GLU A N 1
ATOM 1477 C CA . GLU A 1 95 ? 26.981 -6.217 18.691 1.00 4.66 93 GLU A CA 1
ATOM 1478 C C . GLU A 1 95 ? 27.189 -6.548 20.168 1.00 4.89 93 GLU A C 1
ATOM 1479 O O . GLU A 1 95 ? 28.312 -6.788 20.602 1.00 6.08 93 GLU A O 1
ATOM 1491 N N . ASN A 1 96 ? 26.105 -6.534 20.937 1.00 4.49 94 ASN A N 1
ATOM 1492 C CA . ASN A 1 96 ? 26.074 -7.012 22.312 1.00 4.75 94 ASN A CA 1
ATOM 1493 C C . ASN A 1 96 ? 24.609 -7.113 22.718 1.00 4.95 94 ASN A C 1
ATOM 1494 O O . ASN A 1 96 ? 23.724 -6.698 21.962 1.00 5.53 94 ASN A O 1
ATOM 1505 N N . PHE A 1 97 ? 24.370 -7.675 23.896 1.00 4.76 95 PHE A N 1
ATOM 1506 C CA . PHE A 1 97 ? 23.039 -7.759 24.471 1.00 5.53 95 PHE A CA 1
ATOM 1507 C C . PHE A 1 97 ? 23.012 -7.044 25.816 1.00 5.76 95 PHE A C 1
ATOM 1508 O O . PHE A 1 97 ? 22.355 -7.475 26.768 1.00 6.99 95 PHE A O 1
ATOM 1525 N N . LYS A 1 98 ? 23.704 -5.912 25.878 1.00 5.74 96 LYS A N 1
ATOM 1526 C CA . LYS A 1 98 ? 23.768 -5.160 27.122 1.00 6.00 96 LYS A CA 1
ATOM 1527 C C . LYS A 1 98 ? 22.395 -4.634 27.554 1.00 6.24 96 LYS A C 1
ATOM 1528 O O . LYS A 1 98 ? 22.099 -4.545 28.742 1.00 8.86 96 LYS A O 1
ATOM 1547 N N . LEU A 1 99 ? 21.567 -4.259 26.589 1.00 5.09 97 LEU A N 1
ATOM 1548 C CA . LEU A 1 99 ? 20.247 -3.724 26.864 1.00 5.11 97 LEU A CA 1
ATOM 1549 C C . LEU A 1 99 ? 19.166 -4.769 26.605 1.00 5.42 97 LEU A C 1
ATOM 1550 O O . LEU A 1 99 ? 19.279 -5.640 25.742 1.00 5.62 97 LEU A O 1
ATOM 1566 N N . LYS A 1 100 ? 18.132 -4.678 27.417 1.00 6.78 98 LYS A N 1
ATOM 1567 C CA A LYS A 1 100 ? 16.992 -5.569 27.349 0.61 6.41 98 LYS A CA 1
ATOM 1568 C CA B LYS A 1 100 ? 16.999 -5.577 27.333 0.39 7.01 98 LYS A CA 1
AT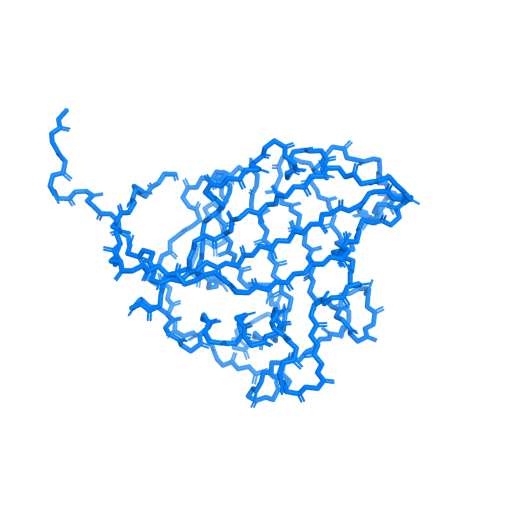OM 1569 C C . LYS A 1 100 ? 15.783 -4.840 26.783 1.00 5.67 98 LYS A C 1
ATOM 1570 O O . LYS A 1 100 ? 15.795 -3.615 26.610 1.00 6.05 98 LYS A O 1
ATOM 1607 N N . HIS A 1 101 ? 14.722 -5.601 26.510 1.00 6.04 99 HIS A N 1
ATOM 1608 C CA . HIS A 1 101 ? 13.482 -5.051 25.998 1.00 6.23 99 HIS A CA 1
ATOM 1609 C C . HIS A 1 101 ? 12.637 -4.652 27.210 1.00 7.28 99 HIS A C 1
ATOM 1610 O O . HIS A 1 101 ? 11.704 -5.358 27.592 1.00 9.10 99 HIS A O 1
ATOM 1625 N N . TYR A 1 102 ? 12.962 -3.513 27.818 1.00 6.31 100 TYR A N 1
ATOM 1626 C CA . TYR A 1 102 ? 12.515 -3.213 29.186 1.00 6.38 100 TYR A CA 1
ATOM 1627 C C . TYR A 1 102 ? 11.032 -2.918 29.321 1.00 6.48 100 TYR A C 1
ATOM 1628 O O . TYR A 1 102 ? 10.490 -3.039 30.407 1.00 7.74 100 TYR A O 1
ATOM 1646 N N . GLY A 1 103 ? 10.395 -2.460 28.250 1.00 6.27 101 GLY A N 1
ATOM 1647 C CA . GLY A 1 103 ? 9.011 -2.031 28.337 1.00 6.59 101 GLY A CA 1
ATOM 1648 C C . GLY A 1 103 ? 8.544 -1.600 26.971 1.00 6.74 101 GLY A C 1
ATOM 1649 O O . GLY A 1 103 ? 9.247 -1.798 25.985 1.00 6.83 101 GLY A O 1
ATOM 1653 N N . PRO A 1 104 ? 7.360 -0.981 26.913 1.00 7.14 102 PRO A N 1
ATOM 1654 C CA . PRO A 1 104 ? 6.906 -0.396 25.648 1.00 7.87 102 PRO A CA 1
ATOM 1655 C C . PRO A 1 104 ? 7.896 0.626 25.106 1.00 6.15 102 PRO A C 1
ATOM 1656 O O . PRO A 1 104 ? 8.497 1.379 25.864 1.00 6.87 102 PRO A O 1
ATOM 1667 N N . GLY A 1 105 ? 8.021 0.668 23.789 1.00 5.31 103 GLY A N 1
ATOM 1668 C CA . GLY A 1 105 ? 8.782 1.695 23.103 1.00 5.06 103 GLY A CA 1
ATOM 1669 C C . GLY A 1 105 ? 10.242 1.385 22.869 1.00 4.08 103 GLY A C 1
ATOM 1670 O O . GLY A 1 105 ? 10.921 2.214 22.287 1.00 5.14 103 GLY A O 1
ATOM 1674 N N . TRP A 1 106 ? 10.737 0.227 23.289 1.00 4.44 104 TRP A N 1
ATOM 1675 C CA . TRP A 1 106 ? 12.138 -0.095 23.045 1.00 4.50 104 TRP A CA 1
ATOM 1676 C C . TRP A 1 106 ? 12.314 -0.580 21.606 1.00 4.28 104 TRP A C 1
ATOM 1677 O O . TRP A 1 106 ? 11.422 -1.223 21.034 1.00 5.48 104 TRP A O 1
ATOM 1698 N N . VAL A 1 107 ? 13.450 -0.223 21.016 1.00 3.66 105 VAL A N 1
ATOM 1699 C CA . VAL A 1 107 ? 13.705 -0.416 19.599 1.00 3.74 105 VAL A CA 1
ATOM 1700 C C . VAL A 1 107 ? 14.859 -1.400 19.459 1.00 3.72 105 VAL A C 1
ATOM 1701 O O . VAL A 1 107 ? 15.908 -1.238 20.092 1.00 4.35 105 VAL A O 1
ATOM 1714 N N . SER A 1 108 ? 14.642 -2.432 18.662 1.00 3.99 106 SER A N 1
ATOM 1715 C CA . SER A 1 108 ? 15.519 -3.585 18.635 1.00 3.97 106 SER A CA 1
ATOM 1716 C C . SER A 1 108 ? 15.621 -4.122 17.213 1.00 2.97 106 SER A C 1
ATOM 1717 O O . SER A 1 108 ? 14.736 -3.916 16.390 1.00 3.90 106 SER A O 1
ATOM 1725 N N . MET A 1 109 ? 16.713 -4.802 16.911 1.00 3.29 107 MET A N 1
ATOM 1726 C CA . MET A 1 109 ? 16.897 -5.351 15.585 1.00 3.36 107 MET A CA 1
ATOM 1727 C C . MET A 1 109 ? 16.140 -6.643 15.385 1.00 3.75 107 MET A C 1
ATOM 1728 O O . MET A 1 109 ? 16.228 -7.564 16.198 1.00 4.84 107 MET A O 1
ATOM 1742 N N . ALA A 1 110 ? 15.408 -6.716 14.277 1.00 3.66 108 ALA A N 1
ATOM 1743 C CA . ALA A 1 110 ? 14.823 -7.972 13.823 1.00 4.57 108 ALA A CA 1
ATOM 1744 C C . ALA A 1 110 ? 15.946 -8.859 13.322 1.00 4.40 108 ALA A C 1
ATOM 1745 O O . ALA A 1 110 ? 16.997 -8.367 12.912 1.00 5.33 108 ALA A O 1
ATOM 1752 N N . ASN A 1 111 ? 15.756 -10.169 13.364 1.00 4.87 109 ASN A N 1
ATOM 1753 C CA . ASN A 1 111 ? 16.761 -11.051 12.831 1.00 5.04 109 ASN A CA 1
ATOM 1754 C C . ASN A 1 111 ? 16.149 -12.407 12.527 1.00 6.33 109 ASN A C 1
ATOM 1755 O O . ASN A 1 111 ? 14.991 -12.664 12.869 1.00 8.22 109 ASN A O 1
ATOM 1766 N N . ALA A 1 112 ? 16.933 -13.238 11.840 1.00 6.89 110 ALA A N 1
ATOM 1767 C CA . ALA A 1 112 ? 16.568 -14.600 11.465 1.00 8.87 110 ALA A CA 1
ATOM 1768 C C . ALA A 1 112 ? 17.557 -15.569 12.085 1.00 9.36 110 ALA A C 1
ATOM 1769 O O . ALA A 1 112 ? 17.950 -16.554 11.464 1.00 11.92 110 ALA A O 1
ATOM 1776 N N . GLY A 1 113 ? 17.963 -15.278 13.312 1.00 8.24 111 GLY A N 1
ATOM 1777 C CA . GLY A 1 113 ? 18.938 -16.091 14.001 1.00 8.82 111 GLY A CA 1
ATOM 1778 C C . GLY A 1 113 ? 20.159 -15.280 14.363 1.00 6.54 111 GLY A C 1
ATOM 1779 O O . GLY A 1 113 ? 20.246 -14.087 14.089 1.00 6.01 111 GLY A O 1
ATOM 1783 N N . LYS A 1 114 ? 21.127 -15.945 14.970 1.00 6.74 112 LYS A N 1
ATOM 1784 C CA . LYS A 1 114 ? 22.328 -15.273 15.442 1.00 6.92 112 LYS A CA 1
ATOM 1785 C C . LYS A 1 114 ? 23.064 -14.543 14.329 1.00 5.42 112 LYS A C 1
ATOM 1786 O O . LYS A 1 114 ? 23.234 -15.076 13.227 1.00 6.24 112 LYS A O 1
ATOM 1805 N N . ASP A 1 115 ? 23.497 -13.323 14.625 1.00 4.99 113 ASP A N 1
ATOM 1806 C CA . ASP A 1 115 ? 24.349 -12.563 13.714 1.00 5.08 113 ASP A CA 1
ATOM 1807 C C . ASP A 1 115 ? 23.725 -12.359 12.327 1.00 5.07 113 ASP A C 1
ATOM 1808 O O . ASP A 1 115 ? 24.424 -12.450 11.314 1.00 5.95 113 ASP A O 1
ATOM 1817 N N . THR A 1 116 ? 22.441 -12.009 12.285 1.00 4.75 114 THR A N 1
ATOM 1818 C CA . THR A 1 116 ? 21.785 -11.776 10.996 1.00 4.81 114 THR A CA 1
ATOM 1819 C C . THR A 1 116 ? 21.113 -10.404 10.941 1.00 5.13 114 THR A C 1
ATOM 1820 O O . THR A 1 116 ? 20.153 -10.209 10.221 1.00 7.07 114 THR A O 1
ATOM 1831 N N . ASN A 1 117 ? 21.621 -9.431 11.687 1.00 4.48 115 ASN A N 1
ATOM 1832 C CA . ASN A 1 117 ? 21.107 -8.067 11.635 1.00 3.87 115 ASN A CA 1
ATOM 1833 C C . ASN A 1 117 ? 21.307 -7.477 10.259 1.00 3.89 115 ASN A C 1
ATOM 1834 O O . ASN A 1 117 ? 22.371 -7.613 9.671 1.00 4.83 115 ASN A O 1
ATOM 1845 N N . GLY A 1 118 ? 20.281 -6.804 9.749 1.00 3.96 116 GLY A N 1
ATOM 1846 C CA . GLY A 1 118 ? 20.365 -6.122 8.470 1.00 3.80 116 GLY A CA 1
ATOM 1847 C C . GLY A 1 118 ? 19.869 -4.699 8.631 1.00 3.54 116 GLY A C 1
ATOM 1848 O O . GLY A 1 118 ? 20.544 -3.851 9.208 1.00 4.43 116 GLY A O 1
ATOM 1852 N N . SER A 1 119 ? 18.648 -4.449 8.161 1.00 4.02 117 SER A N 1
ATOM 1853 C CA . SER A 1 119 ? 17.999 -3.158 8.349 1.00 4.12 117 SER A CA 1
ATOM 1854 C C . SER A 1 119 ? 16.686 -3.266 9.103 1.00 3.62 117 SER A C 1
ATOM 1855 O O . SER A 1 119 ? 16.171 -2.273 9.595 1.00 3.90 117 SER A O 1
ATOM 1863 N N . GLN A 1 120 ? 16.111 -4.458 9.179 1.00 4.14 118 GLN A N 1
ATOM 1864 C CA . GLN A 1 120 ? 14.805 -4.578 9.819 1.00 4.25 118 GLN A CA 1
ATOM 1865 C C . GLN A 1 120 ? 14.912 -4.407 11.328 1.00 3.94 118 GLN A C 1
ATOM 1866 O O . GLN A 1 120 ? 15.881 -4.852 11.964 1.00 4.67 118 GLN A O 1
ATOM 1880 N N . PHE A 1 121 ? 13.891 -3.778 11.889 1.00 3.64 119 PHE A N 1
ATOM 1881 C CA . PHE A 1 121 ? 13.850 -3.435 13.291 1.00 3.50 119 PHE A CA 1
ATOM 1882 C C . PHE A 1 121 ? 12.405 -3.502 13.755 1.00 3.37 119 PHE A C 1
ATOM 1883 O O . PHE A 1 121 ? 11.465 -3.544 12.954 1.00 3.77 119 PHE A O 1
ATOM 1900 N N . PHE A 1 122 ? 12.237 -3.501 15.065 1.00 3.40 120 PHE A N 1
ATOM 1901 C CA . PHE A 1 122 ? 10.915 -3.439 15.636 1.00 3.82 120 PHE A CA 1
ATOM 1902 C C . PHE A 1 122 ? 10.899 -2.511 16.831 1.00 2.71 120 PHE A C 1
ATOM 1903 O O . PHE A 1 122 ? 11.920 -2.235 17.465 1.00 3.97 120 PHE A O 1
ATOM 1920 N N . ILE A 1 123 ? 9.710 -1.976 17.061 1.00 2.65 121 ILE A N 1
ATOM 1921 C CA . ILE A 1 123 ? 9.436 -1.114 18.208 1.00 3.41 121 ILE A CA 1
ATOM 1922 C C . ILE A 1 123 ? 8.455 -1.894 19.066 1.00 3.22 121 ILE A C 1
ATOM 1923 O O . ILE A 1 123 ? 7.364 -2.253 18.613 1.00 3.52 121 ILE A O 1
ATOM 1939 N N . THR A 1 124 ? 8.855 -2.222 20.286 1.00 3.03 122 THR A N 1
ATOM 1940 C CA . THR A 1 124 ? 7.970 -2.959 21.170 1.00 3.71 122 THR A CA 1
ATOM 1941 C C . THR A 1 124 ? 6.826 -2.074 21.632 1.00 4.56 122 THR A C 1
ATOM 1942 O O . THR A 1 124 ? 6.938 -0.855 21.729 1.00 4.77 122 THR A O 1
ATOM 1953 N N . THR A 1 125 ? 5.706 -2.703 21.955 1.00 4.19 123 THR A N 1
ATOM 1954 C CA . THR A 1 125 ? 4.576 -1.970 22.518 1.00 5.53 123 THR A CA 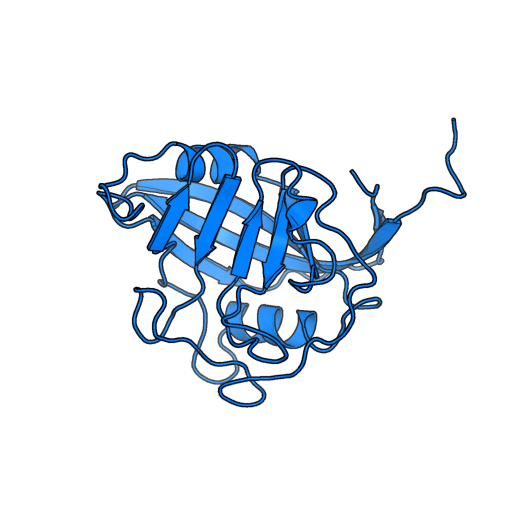1
ATOM 1955 C C . THR A 1 125 ? 4.215 -2.479 23.916 1.00 6.47 123 THR A C 1
ATOM 1956 O O . THR A 1 125 ? 3.288 -1.975 24.542 1.00 8.56 123 THR A O 1
ATOM 1967 N N . VAL A 1 126 ? 4.979 -3.462 24.383 1.00 6.22 124 VAL A N 1
ATOM 1968 C CA . VAL A 1 126 ? 4.914 -4.006 25.730 1.00 6.81 124 VAL A CA 1
ATOM 1969 C C . VAL A 1 126 ? 6.338 -4.442 26.071 1.00 5.83 124 VAL A C 1
ATOM 1970 O O . VAL A 1 126 ? 7.228 -4.437 25.211 1.00 5.43 124 VAL A O 1
ATOM 1983 N N . LYS A 1 127 ? 6.571 -4.814 27.321 1.00 6.83 125 LYS A N 1
ATOM 1984 C CA A LYS A 1 127 ? 7.822 -5.471 27.687 0.87 5.71 125 LYS A CA 1
ATOM 1985 C CA B LYS A 1 127 ? 7.823 -5.462 27.693 0.13 6.66 125 LYS A CA 1
ATOM 1986 C C . LYS A 1 127 ? 7.899 -6.809 26.975 1.00 5.91 125 LYS A C 1
ATOM 1987 O O . LYS A 1 127 ? 6.947 -7.577 27.019 1.00 6.39 125 LYS A O 1
ATOM 2024 N N . THR A 1 128 ? 9.018 -7.082 26.299 1.00 5.33 126 THR A N 1
ATOM 2025 C CA . THR A 1 128 ? 9.170 -8.336 25.546 1.00 4.72 126 THR A CA 1
ATOM 2026 C C . THR A 1 128 ? 10.428 -9.078 26.006 1.00 4.64 126 THR A C 1
ATOM 2027 O O . THR A 1 128 ? 11.374 -9.289 25.248 1.00 5.16 126 THR A O 1
ATOM 2038 N N . ALA A 1 129 ? 10.423 -9.498 27.267 1.00 5.16 127 ALA A N 1
ATOM 2039 C CA . ALA A 1 129 ? 11.618 -10.035 27.899 1.00 5.26 127 ALA A CA 1
ATOM 2040 C C . ALA A 1 129 ? 12.062 -11.333 27.262 1.00 5.31 127 ALA A C 1
ATOM 2041 O O . ALA A 1 129 ? 13.243 -11.677 27.325 1.00 5.61 127 ALA A O 1
ATOM 2048 N N . TRP A 1 130 ? 11.144 -12.050 26.620 1.00 5.39 128 TRP A N 1
ATOM 2049 C CA . TRP A 1 130 ? 11.509 -13.311 25.981 1.00 5.57 128 TRP A CA 1
ATOM 2050 C C . TRP A 1 130 ? 12.442 -13.124 24.780 1.00 5.97 128 TRP A C 1
ATOM 2051 O O . TRP A 1 130 ? 12.990 -14.106 24.277 1.00 7.30 128 TRP A O 1
ATOM 2072 N N . LEU A 1 131 ? 12.638 -11.880 24.338 1.00 4.98 129 LEU A N 1
ATOM 2073 C CA . LEU A 1 131 ? 13.578 -11.590 23.262 1.00 4.70 129 LEU A CA 1
ATOM 2074 C C . LEU A 1 131 ? 14.955 -11.169 23.788 1.00 4.39 129 LEU A C 1
ATOM 2075 O O . LEU A 1 131 ? 15.898 -11.002 23.009 1.00 4.94 129 LEU A O 1
ATOM 2091 N N . ASP A 1 132 ? 15.065 -10.987 25.104 1.00 4.94 130 ASP A N 1
ATOM 2092 C CA . ASP A 1 132 ? 16.313 -10.540 25.697 1.00 4.97 130 ASP A CA 1
ATOM 2093 C C . ASP A 1 132 ? 17.433 -11.524 25.403 1.00 4.94 130 ASP A C 1
ATOM 2094 O O . ASP A 1 132 ? 17.257 -12.737 25.541 1.00 5.98 130 ASP A O 1
ATOM 2103 N N . GLY A 1 133 ? 18.586 -11.006 24.996 1.00 4.86 131 GLY A N 1
ATOM 2104 C CA . GLY A 1 133 ? 19.720 -11.858 24.689 1.00 6.13 131 GLY A CA 1
ATOM 2105 C C . GLY A 1 133 ? 19.691 -12.478 23.308 1.00 6.11 131 GLY A C 1
ATOM 2106 O O . GLY A 1 133 ? 20.624 -13.187 22.932 1.00 7.29 131 GLY A O 1
ATOM 2110 N N . LYS A 1 134 ? 18.639 -12.196 22.542 1.00 5.57 132 LYS A N 1
ATOM 2111 C CA A LYS A 1 134 ? 18.478 -12.735 21.192 0.28 5.86 132 LYS A CA 1
ATOM 2112 C CA B LYS A 1 134 ? 18.475 -12.735 21.192 0.72 5.87 132 LYS A CA 1
ATOM 2113 C C . LYS A 1 134 ? 18.371 -11.635 20.123 1.00 5.03 132 LYS A C 1
ATOM 2114 O O . LYS A 1 134 ? 18.768 -11.842 18.980 1.00 5.65 132 LYS A O 1
ATOM 2151 N N . HIS A 1 135 ? 17.813 -10.482 20.501 1.00 4.69 133 HIS A N 1
ATOM 2152 C CA . HIS A 1 135 ? 17.676 -9.325 19.625 1.00 3.97 133 HIS A CA 1
ATOM 2153 C C . HIS A 1 135 ? 18.405 -8.155 20.254 1.00 3.82 133 HIS A C 1
ATOM 2154 O O . HIS A 1 135 ? 18.282 -7.930 21.451 1.00 5.08 133 HIS A O 1
ATOM 2168 N N . VAL A 1 136 ? 19.187 -7.435 19.444 1.00 3.68 134 VAL A N 1
ATOM 2169 C CA . VAL A 1 136 ? 20.008 -6.320 19.929 1.00 3.60 134 VAL A CA 1
ATOM 2170 C C . VAL A 1 136 ? 19.152 -5.065 20.040 1.00 3.76 134 VAL A C 1
ATOM 2171 O O . VAL A 1 136 ? 18.650 -4.524 19.060 1.00 3.85 134 VAL A O 1
ATOM 2184 N N . VAL A 1 137 ? 19.030 -4.593 21.273 1.00 3.69 135 VAL A N 1
ATOM 2185 C CA . VAL A 1 137 ? 18.282 -3.396 21.630 1.00 4.01 135 VAL A CA 1
ATOM 2186 C C . VAL A 1 137 ? 19.205 -2.175 21.501 1.00 3.38 135 VAL A C 1
ATOM 2187 O O . VAL A 1 137 ? 20.338 -2.185 22.005 1.00 3.65 135 VAL A O 1
ATOM 2200 N N . PHE A 1 138 ? 18.718 -1.132 20.825 1.00 3.16 136 PHE A N 1
ATOM 2201 C CA . PHE A 1 138 ? 19.569 0.001 20.500 1.00 3.39 136 PHE A CA 1
ATOM 2202 C C . PHE A 1 138 ? 18.915 1.372 20.616 1.00 3.35 136 PHE A C 1
ATOM 2203 O O . PHE A 1 138 ? 19.575 2.381 20.393 1.00 3.62 136 PHE A O 1
ATOM 2220 N N . GLY A 1 139 ? 17.626 1.436 20.948 1.00 3.35 137 GLY A N 1
ATOM 2221 C CA . GLY A 1 139 ? 16.951 2.714 21.069 1.00 3.76 137 GLY A CA 1
ATOM 2222 C C . GLY A 1 139 ? 15.679 2.636 21.894 1.00 3.48 137 GLY A C 1
ATOM 2223 O O . GLY A 1 139 ? 15.252 1.547 22.286 1.00 3.49 137 GLY A O 1
ATOM 2227 N N . LYS A 1 140 ? 15.073 3.790 22.145 1.00 3.71 138 LYS A N 1
ATOM 2228 C CA . LYS A 1 140 ? 13.775 3.857 22.794 1.00 3.85 138 LYS A CA 1
ATOM 2229 C C . LYS A 1 140 ? 13.025 5.047 22.224 1.00 3.61 138 LYS A C 1
ATOM 2230 O O . LYS A 1 140 ? 13.576 6.129 22.077 1.00 3.96 138 LYS A O 1
ATOM 2249 N N . VAL A 1 141 ? 11.741 4.862 21.955 1.00 4.00 139 VAL A N 1
ATOM 2250 C CA . VAL A 1 141 ? 10.873 5.970 21.591 1.00 4.17 139 VAL A CA 1
ATOM 2251 C C . VAL A 1 141 ? 10.788 6.963 22.746 1.00 4.43 139 VAL A C 1
ATOM 2252 O O . VAL A 1 141 ? 10.443 6.598 23.869 1.00 6.06 139 VAL A O 1
ATOM 2265 N N . LEU A 1 142 ? 11.109 8.222 22.446 1.00 3.98 140 LEU A N 1
ATOM 2266 C CA . LEU A 1 142 ? 11.059 9.304 23.411 1.00 5.09 140 LEU A CA 1
ATOM 2267 C C . LEU A 1 142 ? 9.881 10.233 23.198 1.00 5.84 140 LEU A C 1
ATOM 2268 O O . LEU A 1 142 ? 9.450 10.886 24.134 1.00 7.39 140 LEU A O 1
ATOM 2284 N N . GLU A 1 143 ? 9.390 10.324 21.962 1.00 5.09 141 GLU A N 1
ATOM 2285 C CA . GLU A 1 143 ? 8.234 11.158 21.626 1.00 5.38 141 GLU A CA 1
ATOM 2286 C C . GLU A 1 143 ? 7.421 10.398 20.601 1.00 4.77 141 GLU A C 1
ATOM 2287 O O . GLU A 1 143 ? 7.956 9.696 19.755 1.00 4.95 141 GLU A O 1
ATOM 2299 N N . GLY A 1 144 ? 6.107 10.543 20.672 1.00 5.32 142 GLY A N 1
ATOM 2300 C CA . GLY A 1 144 ? 5.226 9.926 19.698 1.00 5.30 142 GLY A CA 1
ATOM 2301 C C . GLY A 1 144 ? 4.882 8.472 19.951 1.00 5.16 142 GLY A C 1
ATOM 2302 O O . GLY A 1 144 ? 4.472 7.768 19.024 1.00 5.23 142 GLY A O 1
ATOM 2306 N N . MET A 1 145 ? 4.982 8.004 21.195 1.00 5.10 143 MET A N 1
ATOM 2307 C CA . MET A 1 145 ? 4.485 6.660 21.482 1.00 6.20 143 MET A CA 1
ATOM 2308 C C . MET A 1 145 ? 3.003 6.519 21.108 1.00 5.45 143 MET A C 1
ATOM 2309 O O . MET A 1 145 ? 2.570 5.450 20.718 1.00 6.41 143 MET A O 1
ATOM 2323 N N . GLU A 1 146 ? 2.229 7.596 21.196 1.00 5.79 144 GLU A N 1
ATOM 2324 C CA . GLU A 1 146 ? 0.828 7.514 20.799 1.00 6.82 144 GLU A CA 1
ATOM 2325 C C . GLU A 1 146 ? 0.693 7.248 19.295 1.00 5.47 144 GLU A C 1
ATOM 2326 O O . GLU A 1 146 ? -0.260 6.616 18.846 1.00 7.08 144 GLU A O 1
ATOM 2338 N N . VAL A 1 147 ? 1.653 7.719 18.515 1.00 4.35 145 VAL A N 1
ATOM 2339 C CA . VAL A 1 147 ? 1.688 7.446 17.090 1.00 4.90 145 VAL A CA 1
ATOM 2340 C C . VAL A 1 147 ? 2.023 5.965 16.845 1.00 4.40 145 VAL A C 1
ATOM 2341 O O . VAL A 1 147 ? 1.412 5.310 16.010 1.00 5.23 145 VAL A O 1
ATOM 2354 N N . VAL A 1 148 ? 2.984 5.435 17.594 1.00 4.48 146 VAL A N 1
ATOM 2355 C CA . VAL A 1 148 ? 3.271 3.998 17.569 1.00 4.36 146 VAL A CA 1
ATOM 2356 C C . VAL A 1 148 ? 2.008 3.186 17.875 1.00 4.96 146 VAL A C 1
ATOM 2357 O O . VAL A 1 148 ? 1.734 2.191 17.209 1.00 5.24 146 VAL A O 1
ATOM 2370 N N . ARG A 1 149 ? 1.222 3.630 18.853 1.00 5.15 147 ARG A N 1
ATOM 2371 C CA . ARG A 1 149 ? -0.007 2.937 19.221 1.00 5.55 147 ARG A CA 1
ATOM 2372 C C . ARG A 1 149 ? -1.038 2.945 18.084 1.00 5.28 147 ARG A C 1
ATOM 2373 O O . ARG A 1 149 ? -1.796 1.986 17.933 1.00 6.05 147 ARG A O 1
ATOM 2394 N N . LYS A 1 150 ? -1.076 4.015 17.298 1.00 5.11 148 LYS A N 1
ATOM 2395 C CA . LYS A 1 150 ? -1.953 4.041 16.126 1.00 5.09 148 LYS A CA 1
ATOM 2396 C C . LYS A 1 150 ? -1.569 2.925 15.156 1.00 4.99 148 LYS A C 1
ATOM 2397 O O . LYS A 1 150 ? -2.426 2.241 14.594 1.00 5.83 148 LYS A O 1
ATOM 2416 N N . VAL A 1 151 ? -0.272 2.749 14.920 1.00 4.86 149 VAL A N 1
ATOM 2417 C CA . VAL A 1 151 ? 0.181 1.663 14.067 1.00 4.52 149 VAL A CA 1
ATOM 2418 C C . VAL A 1 151 ? -0.156 0.310 14.690 1.00 4.25 149 VAL A C 1
ATOM 2419 O O . VAL A 1 151 ? -0.669 -0.583 14.024 1.00 5.06 149 VAL A O 1
ATOM 2432 N N . GLU A 1 152 ? 0.125 0.176 15.981 1.00 4.92 150 GLU A N 1
ATOM 2433 C CA . GLU A 1 152 ? -0.084 -1.070 16.692 1.00 4.68 150 GLU A CA 1
ATOM 2434 C C . GLU A 1 152 ? -1.506 -1.588 16.537 1.00 5.22 150 GLU A C 1
ATOM 2435 O O . GLU A 1 152 ? -1.731 -2.795 16.508 1.00 5.91 150 GLU A O 1
ATOM 2447 N N . THR A 1 153 ? -2.459 -0.662 16.499 1.00 5.17 151 THR A N 1
ATOM 2448 C CA . THR A 1 153 ? -3.868 -1.012 16.486 1.00 5.19 151 THR A CA 1
ATOM 2449 C C . THR A 1 153 ? -4.507 -0.917 15.109 1.00 5.71 151 THR A C 1
ATOM 2450 O O . THR A 1 153 ? -5.722 -1.043 14.983 1.00 7.04 151 THR A O 1
ATOM 2461 N N . THR A 1 154 ? -3.713 -0.747 14.068 1.00 5.30 152 THR A N 1
ATOM 2462 C CA . THR A 1 154 ? -4.268 -0.725 12.719 1.00 5.31 152 THR A CA 1
ATOM 2463 C C . THR A 1 154 ? -4.737 -2.118 12.326 1.00 5.68 152 THR A C 1
ATOM 2464 O O . THR A 1 154 ? -4.196 -3.122 12.758 1.00 6.08 152 THR A O 1
ATOM 2475 N N . LYS A 1 155 ? -5.769 -2.199 11.502 1.00 5.89 153 LYS A N 1
ATOM 2476 C CA . LYS A 1 155 ? -6.274 -3.505 11.100 1.00 6.33 153 LYS A CA 1
ATOM 2477 C C . LYS A 1 155 ? -5.233 -4.265 10.303 1.00 5.37 153 LYS A C 1
ATOM 2478 O O . LYS A 1 155 ? -4.569 -3.704 9.442 1.00 6.06 153 LYS A O 1
ATOM 2497 N N . THR A 1 156 ? -5.123 -5.552 10.594 1.00 6.03 154 THR A N 1
ATOM 2498 C CA . THR A 1 156 ? -4.189 -6.431 9.913 1.00 6.09 154 THR A CA 1
ATOM 2499 C C . THR A 1 156 ? -4.908 -7.673 9.420 1.00 6.60 154 THR A C 1
ATOM 2500 O O . THR A 1 156 ? -6.022 -7.976 9.850 1.00 8.16 154 THR A O 1
ATOM 2511 N N . ASP A 1 157 ? -4.263 -8.380 8.505 1.00 6.58 155 ASP A N 1
ATOM 2512 C CA . ASP A 1 157 ? -4.754 -9.660 8.038 1.00 6.81 155 ASP A CA 1
ATOM 2513 C C . ASP A 1 157 ? -4.154 -10.800 8.863 1.00 6.95 155 ASP A C 1
ATOM 2514 O O . ASP A 1 157 ? -3.466 -10.571 9.867 1.00 7.15 155 ASP A O 1
ATOM 2523 N N . GLY A 1 158 ? -4.414 -12.026 8.441 1.00 8.09 156 GLY A N 1
ATOM 2524 C CA . GLY A 1 158 ? -3.990 -13.180 9.202 1.00 9.88 156 GLY A CA 1
ATOM 2525 C C . GLY A 1 158 ? -2.502 -13.435 9.168 1.00 10.61 156 GLY A C 1
ATOM 2526 O O . GLY A 1 158 ? -2.014 -14.306 9.884 1.00 13.89 156 GLY A O 1
ATOM 2530 N N . ARG A 1 159 ? -1.789 -12.703 8.320 1.00 9.23 157 ARG A N 1
ATOM 2531 C CA . ARG A 1 159 ? -0.333 -12.719 8.302 1.00 9.50 157 ARG A CA 1
ATOM 2532 C C . ARG A 1 159 ? 0.253 -11.524 9.060 1.00 7.81 157 ARG A C 1
ATOM 2533 O O . ARG A 1 159 ? 1.449 -11.263 8.986 1.00 9.04 157 ARG A O 1
ATOM 2543 N N . ASP A 1 160 ? -0.589 -10.825 9.812 1.00 6.64 158 ASP A N 1
ATOM 2544 C CA . ASP A 1 160 ? -0.166 -9.672 10.609 1.00 6.40 158 ASP A CA 1
ATOM 2545 C C . ASP A 1 160 ? 0.329 -8.520 9.740 1.00 5.54 158 ASP A C 1
ATOM 2546 O O . ASP A 1 160 ? 1.077 -7.653 10.197 1.00 6.56 158 ASP A O 1
ATOM 2555 N N . LYS A 1 161 ? -0.143 -8.473 8.498 1.00 5.06 159 LYS A N 1
ATOM 2556 C CA . LYS A 1 161 ? 0.193 -7.384 7.600 1.00 5.77 159 LYS A CA 1
ATOM 2557 C C . LYS A 1 161 ? -0.905 -6.324 7.651 1.00 4.95 159 LYS A C 1
ATOM 2558 O O . LYS A 1 161 ? -2.074 -6.644 7.492 1.00 5.55 159 LYS A O 1
ATOM 2577 N N . PRO A 1 162 ? -0.550 -5.053 7.880 1.00 4.82 160 PRO A N 1
ATOM 2578 C CA . PRO A 1 162 ? -1.584 -4.011 7.850 1.00 5.24 160 PRO A CA 1
ATOM 2579 C C . PRO A 1 162 ? -2.365 -4.010 6.538 1.00 4.86 160 PRO A C 1
ATOM 2580 O O . PRO A 1 162 ? -1.799 -4.119 5.453 1.00 5.81 160 PRO A O 1
ATOM 2591 N N . LEU A 1 163 ? -3.682 -3.869 6.659 1.00 5.76 161 LEU A N 1
ATOM 2592 C CA . LEU A 1 163 ? -4.558 -3.832 5.492 1.00 6.14 161 LEU A CA 1
ATOM 2593 C C . LEU A 1 163 ? -4.267 -2.618 4.631 1.00 7.24 161 LEU A C 1
ATOM 2594 O O . LEU A 1 163 ? -4.389 -2.688 3.422 1.00 10.09 161 LEU A O 1
ATOM 2610 N N . LYS A 1 164 ? -3.937 -1.492 5.259 1.00 6.31 162 LYS A N 1
ATOM 2611 C CA . LYS A 1 164 ? -3.442 -0.313 4.553 1.00 7.24 162 LYS A CA 1
ATOM 2612 C C . LYS A 1 164 ? -1.981 -0.142 4.897 1.00 6.78 162 LYS A C 1
ATOM 2613 O O . LYS A 1 164 ? -1.593 -0.338 6.047 1.00 8.53 162 LYS A O 1
ATOM 2632 N N . ASP A 1 165 ? -1.167 0.204 3.913 1.00 6.50 163 ASP A N 1
ATOM 2633 C CA . ASP A 1 165 ? 0.253 0.301 4.181 1.00 6.38 163 ASP A CA 1
ATOM 2634 C C . ASP A 1 165 ? 0.559 1.395 5.207 1.00 5.78 163 ASP A C 1
ATOM 2635 O O . ASP A 1 165 ? 0.036 2.515 5.141 1.00 6.45 163 ASP A O 1
ATOM 2644 N N . VAL A 1 166 ? 1.457 1.063 6.130 1.00 4.72 164 VAL A N 1
ATOM 2645 C CA . VAL A 1 166 ? 1.939 1.996 7.131 1.00 4.59 164 VAL A CA 1
ATOM 2646 C C . VAL A 1 166 ? 3.347 2.375 6.701 1.00 4.34 164 VAL A C 1
ATOM 2647 O O . VAL A 1 166 ? 4.230 1.524 6.677 1.00 6.27 164 VAL A O 1
ATOM 2660 N N . THR A 1 167 ? 3.554 3.625 6.299 1.00 4.26 165 THR A N 1
ATOM 2661 C CA . THR A 1 167 ? 4.831 4.001 5.719 1.00 4.34 165 THR A CA 1
ATOM 2662 C C . THR A 1 167 ? 5.528 5.119 6.484 1.00 3.72 165 THR A C 1
ATOM 2663 O O . THR A 1 167 ? 4.923 5.919 7.195 1.00 3.93 165 THR A O 1
ATOM 2674 N N . ILE A 1 168 ? 6.840 5.125 6.338 1.00 4.27 166 ILE A N 1
ATOM 2675 C CA . ILE A 1 168 ? 7.709 6.168 6.858 1.00 3.69 166 ILE A CA 1
ATOM 2676 C C . ILE A 1 168 ? 7.791 7.239 5.777 1.00 4.78 166 ILE A C 1
ATOM 2677 O O . ILE A 1 168 ? 8.597 7.172 4.850 1.00 6.36 166 ILE A O 1
ATOM 2693 N N . ALA A 1 169 ? 6.904 8.217 5.852 1.00 4.48 167 ALA A N 1
ATOM 2694 C CA . ALA A 1 169 ? 6.851 9.247 4.832 1.00 4.96 167 ALA A CA 1
ATOM 2695 C C . ALA A 1 169 ? 8.122 10.087 4.820 1.00 4.72 167 ALA A C 1
ATOM 2696 O O . ALA A 1 169 ? 8.562 10.532 3.764 1.00 6.12 167 ALA A O 1
ATOM 2703 N N . ASP A 1 170 ? 8.711 10.328 5.989 1.00 5.51 168 ASP A N 1
ATOM 2704 C CA . ASP A 1 170 ? 9.956 11.071 6.044 1.00 5.62 168 ASP A CA 1
ATOM 2705 C C . ASP A 1 170 ? 10.713 10.566 7.259 1.00 4.45 168 ASP A C 1
ATOM 2706 O O . ASP A 1 170 ? 10.125 10.061 8.213 1.00 4.86 168 ASP A O 1
ATOM 2715 N N . CYS A 1 171 ? 12.026 10.714 7.225 1.00 4.39 169 CYS A N 1
ATOM 2716 C CA . CYS A 1 171 ? 12.878 10.287 8.322 1.00 4.65 169 CYS A CA 1
ATOM 2717 C C . CYS A 1 171 ? 14.221 10.982 8.249 1.00 4.78 169 CYS A C 1
ATOM 2718 O O . CYS A 1 171 ? 14.608 11.510 7.214 1.00 5.86 169 CYS A O 1
ATOM 2726 N N . GLY A 1 172 ? 14.935 10.994 9.360 1.00 4.70 170 GLY A N 1
ATOM 2727 C CA . GLY A 1 172 ? 16.226 11.636 9.408 1.00 5.45 170 GLY A CA 1
ATOM 2728 C C . GLY A 1 172 ? 16.768 11.622 10.818 1.00 5.19 170 GLY A C 1
ATOM 2729 O O . GLY A 1 172 ? 16.203 11.014 11.726 1.00 5.61 170 GLY A O 1
ATOM 2733 N N . LYS A 1 173 ? 17.889 12.310 10.960 1.00 5.50 171 LYS A N 1
ATOM 2734 C CA A LYS A 1 173 ? 18.711 12.395 12.148 0.61 5.93 171 LYS A CA 1
ATOM 2735 C CA B LYS A 1 173 ? 18.627 12.362 12.210 0.39 6.15 171 LYS A CA 1
ATOM 2736 C C . LYS A 1 173 ? 18.460 13.714 12.864 1.00 5.92 171 LYS A C 1
ATOM 2737 O O . LYS A 1 173 ? 18.362 14.743 12.206 1.00 7.11 171 LYS A O 1
ATOM 2774 N N . ILE A 1 174 ? 18.411 13.679 14.189 1.00 5.63 172 ILE A N 1
ATOM 2775 C CA . ILE A 1 174 ? 18.361 14.872 15.021 1.00 5.94 172 ILE A CA 1
ATOM 2776 C C . ILE A 1 174 ? 19.507 14.772 16.010 1.00 5.70 172 ILE A C 1
ATOM 2777 O O . ILE A 1 174 ? 19.609 13.809 16.771 1.00 6.60 172 ILE A O 1
ATOM 2793 N N . GLU A 1 175 ? 20.379 15.769 15.997 1.00 6.10 173 GLU A N 1
ATOM 2794 C CA . GLU A 1 175 ? 21.534 15.768 16.874 1.00 7.10 173 GLU A CA 1
ATOM 2795 C C . GLU A 1 175 ? 21.107 16.053 18.308 1.00 7.03 173 GLU A C 1
ATOM 2796 O O . GLU A 1 175 ? 20.128 16.754 18.555 1.00 8.61 173 GLU A O 1
ATOM 2808 N N . VAL A 1 176 ? 21.862 15.486 19.239 1.00 6.84 174 VAL A N 1
ATOM 2809 C CA . VAL A 1 176 ? 21.658 15.678 20.669 1.00 7.49 174 VAL A CA 1
ATOM 2810 C C . VAL A 1 176 ? 22.896 16.387 21.197 1.00 8.57 174 VAL A C 1
ATOM 2811 O O . VAL A 1 176 ? 24.004 15.863 21.095 1.00 10.85 174 VAL A O 1
ATOM 2824 N N . GLU A 1 177 ? 22.725 17.580 21.738 1.00 10.86 175 GLU A N 1
ATOM 2825 C CA . GLU A 1 177 ? 23.896 18.349 22.117 1.00 13.12 175 GLU A CA 1
ATOM 2826 C C . GLU A 1 177 ? 24.606 17.720 23.296 1.00 11.53 175 GLU A C 1
ATOM 2827 O O . GLU A 1 177 ? 25.833 17.663 23.314 1.00 14.92 175 GLU A O 1
ATOM 2835 N N . LYS A 1 178 ? 23.858 17.247 24.277 1.00 8.90 176 LYS A N 1
ATOM 2836 C CA . LYS A 1 178 ? 24.480 16.605 25.423 1.00 9.85 176 LYS A CA 1
ATOM 2837 C C . LYS A 1 178 ? 23.800 15.272 25.698 1.00 8.51 176 LYS A C 1
ATOM 2838 O O . LYS A 1 178 ? 22.615 15.226 26.028 1.00 9.31 176 LYS A O 1
ATOM 2846 N N . PRO A 1 179 ? 24.544 14.174 25.565 1.00 8.36 177 PRO A N 1
ATOM 2847 C CA . PRO A 1 179 ? 23.926 12.864 25.786 1.00 7.53 177 PRO A CA 1
ATOM 2848 C C . PRO A 1 179 ? 23.308 12.774 27.171 1.00 6.54 177 PRO A C 1
ATOM 2849 O O . PRO A 1 179 ? 23.810 13.375 28.122 1.00 7.46 177 PRO A O 1
ATOM 2860 N N . PHE A 1 180 ? 22.223 12.022 27.292 1.00 5.59 178 PHE A N 1
ATOM 2861 C CA . PHE A 1 180 ? 21.463 11.967 28.529 1.00 5.32 178 PHE A CA 1
ATOM 2862 C C . PHE A 1 180 ? 20.959 10.551 28.779 1.00 4.97 178 PHE A C 1
ATOM 2863 O O . PHE A 1 180 ? 20.449 9.889 27.875 1.00 5.70 178 PHE A O 1
ATOM 2880 N N . ALA A 1 181 ? 21.089 10.099 30.019 1.00 5.37 179 ALA A N 1
ATOM 2881 C CA . ALA A 1 181 ? 20.619 8.785 30.410 1.00 5.66 179 ALA A CA 1
ATOM 2882 C C . ALA A 1 181 ? 19.115 8.773 30.613 1.00 5.32 179 ALA A C 1
ATOM 2883 O O . ALA A 1 181 ? 18.526 9.732 31.109 1.00 6.41 179 ALA A O 1
ATOM 2890 N N . ILE A 1 182 ? 18.509 7.649 30.262 1.00 5.11 180 ILE A N 1
ATOM 2891 C CA . ILE A 1 182 ? 17.102 7.410 30.510 1.00 5.78 180 ILE A CA 1
ATOM 2892 C C . ILE A 1 182 ? 16.907 6.186 31.390 1.00 6.37 180 ILE A C 1
ATOM 2893 O O . ILE A 1 182 ? 17.850 5.450 31.659 1.00 7.10 180 ILE A O 1
ATOM 2909 N N . ALA A 1 183 ? 15.687 5.999 31.879 1.00 6.16 181 ALA A N 1
ATOM 2910 C CA . ALA A 1 183 ? 15.369 4.848 32.721 1.00 6.82 181 ALA A CA 1
ATOM 2911 C C . ALA A 1 183 ? 15.215 3.565 31.908 1.00 6.55 181 ALA A C 1
ATOM 2912 O O . ALA A 1 183 ? 14.750 3.584 30.768 1.00 6.94 181 ALA A O 1
ATOM 2919 N N . LYS A 1 184 ? 15.593 2.447 32.520 1.00 6.57 182 LYS A N 1
ATOM 2920 C CA . LYS A 1 184 ? 15.424 1.126 31.932 1.00 7.43 182 LYS A CA 1
ATOM 2921 C C . LYS A 1 184 ? 14.024 0.603 32.228 1.00 8.31 182 LYS A C 1
ATOM 2922 O O . LYS A 1 184 ? 13.826 -0.319 33.009 1.00 10.63 182 LYS A O 1
ATOM 2941 N N . GLU A 1 185 ? 13.050 1.212 31.572 1.00 7.66 183 GLU A N 1
ATOM 2942 C CA A GLU A 1 185 ? 11.639 0.928 31.794 0.53 7.71 183 GLU A CA 1
ATOM 2943 C CA B GLU A 1 185 ? 11.651 0.856 31.758 0.47 8.33 183 GLU A CA 1
ATOM 2944 C C . GLU A 1 185 ? 10.895 1.244 30.510 1.00 8.75 183 GLU A C 1
ATOM 2945 O O . GLU A 1 185 ? 11.424 1.995 29.674 1.00 8.55 183 GLU A O 1
#

InterPro domains:
  IPR002130 Cyclophilin-type peptidyl-prolyl cis-trans isomerase domain [PF00160] (48-203)
  IPR002130 Cyclophilin-type peptidyl-prolyl cis-trans isomerase domain [PR00153] (64-79)
  IPR002130 Cyclophilin-type peptidyl-prolyl cis-trans isomerase domain [PR00153] (93-105)
  IPR002130 Cyclophilin-type peptidyl-prolyl cis-trans isomerase domain [PR00153] (136-151)
  IPR002130 Cyclophilin-type peptidyl-prolyl cis-trans isomerase domain [PR00153] (151-163)
  IPR002130 Cyclophilin-type peptidyl-prolyl cis-trans isomerase domain [PR00153] (164-179)
  IPR002130 Cyclophilin-type peptidyl-prolyl cis-trans isomerase domain [PS50072] (47-204)
  IPR020892 Cyclophilin-type peptidyl-prolyl cis-trans isomerase, conserved site [PS00170] (88-105)
  IPR029000 Cyclophilin-like domain superfamily [G3DSA:2.40.100.10] (29-216)
  IPR029000 Cyclophilin-like domain superfamily [SSF50891] (42-206)